Protein 8YSM (pdb70)

Radius of gyration: 21.75 Å; Cα contacts (8 Å, |Δi|>4): 585; chains: 1; bounding box: 42×49×72 Å

Secondary structure (DSSP, 8-state):
--TTHHHHHHHHHHHB---GGG-HHHHHHHHHHHHHHHHHHHHHHHTTTSPPPPEEEEE-SHHHHT--BPPPTT--EEEEEEEEESS-GGGS-HHHHHHHHHHHTTTSTT-EEE-SS-EEEEETTEEEEEEEEE-GGGTTT--EEEE--TT--GGG-EEEE--HHHHHHHHHHSS-HHHHHHHHHHHHHHHHHHHHHS-S-GGGSPPHHHHHHHHHHH----EEE-TTT--EEE-HHHHHHHHHHHHHHTEEEEEETTTTEEEEEE--B-SSTT--BTTTTS-HHHHHHHHHHHHHHHHHHHHHHH--SHHHHHHHHHHHH-TTS-----

Solvent-accessible surface area: 16163 Å² total; per-residue (Å²): 160,21,71,8,6,141,13,0,105,65,0,15,70,94,0,85,13,44,36,2,115,120,21,109,86,4,59,77,38,33,60,43,0,7,70,20,0,102,93,11,2,129,122,26,7,76,148,110,76,110,92,25,22,98,21,87,50,27,40,19,21,18,10,28,27,36,0,2,15,87,31,56,186,84,37,84,68,51,0,24,1,0,0,33,0,77,11,22,49,127,106,42,44,9,1,58,0,0,80,10,0,54,50,12,0,144,131,40,42,110,14,24,78,7,80,78,42,18,0,0,1,51,68,109,41,26,36,0,25,0,9,0,4,0,25,35,153,88,10,80,59,53,30,5,17,0,46,0,79,82,143,19,33,125,134,90,61,74,40,42,60,18,50,22,98,19,12,36,84,113,5,73,72,71,45,90,56,100,31,7,23,0,1,61,7,0,0,10,0,0,10,4,0,40,40,81,88,8,91,124,72,55,134,10,23,0,98,18,72,0,0,2,0,0,0,32,113,46,2,118,40,17,95,187,72,61,129,145,61,137,102,75,47,26,22,0,3,30,0,0,17,82,2,0,58,44,0,10,104,61,18,130,100,49,147,50,81,184,74,120,86,45,20,16,48,0,74,1,93,16,16,10,66,34,117,46,26,11,3,86,155,13,71,12,112,33,0,60,50,0,65,70,41,0,71,35,0,3,77,8,0,105,45,3,127,59,112,181,75,75,48,62,4,0,110,19,0,17,83,21,0,4,112,66,4,19,55,42,170,181

Foldseek 3Di:
DAFCQVLLVLLLVQWFDAACVGDVVLVVVQVVLVVLQQQLLQVVCVVVPDHRFAWDKDFFDCSHQRLHTDADPVAAAEGEMEIATAAAQVVDFLQRVQVSRQRSCQPPAPGWFDDQAFIWDDHVRYIYTYFYWYHCVRHVNFTFTFGDHPPGDPVGTDGFGDDRVVLSCLLCPLDDDVQSVLLSSLLNLVVLLQNVVVVVPVVLGDDSVQSSLLSSVFFDWAWDQDPPPRDIDGDSLVRNLRSLVVQLVQFDFDADPVVRGTATDGFRFRPDPPRHRSCVSNDSVSRNVVSVLSVLQSVLSVCLNPVVPSLRNQVSNCVRSHDSRDRDDD

Sequence (330 aa):
MAPVQKQFREFHDRIKLAQYDENQTLRDERDAVLTAVREGLKKVFADRGEAAPTFTPFNQGSYAMNTGVKPLEGGEYDIDVGIILNIAKDDHDPVEVKKWIRDALKDYGNGAEIRRSCVTVFKPGYHVDLAVYADPELSGGTLCIAKGKENSGDEHRLWQISDPQGFQDRIASKLSGDDAAQFRRCIRYLKRWRDFRFSSDGNAAPLGIGLTAAAYWWFQVSKRTDPVSQNVTYDDRDALEQFVQTMLDNFHDTWDSKDQRSYPRLTVELPVQPYNDVFEKMTGMQMESFKSKLQALLNALKTAKSRLELHDACKALADHFGSEFPVPEK

Organism: NCBI:txid980427

B-factor: mean 21.35, std 13.66, range [4.73, 89.63]

Structure (mmCIF, N/CA/C/O backbone):
data_8YSM
#
_entry.id   8YSM
#
_cell.length_a   35.401
_cell.length_b   46.765
_cell.length_c   64.182
_cell.angle_alpha   105.450
_cell.angle_beta   103.349
_cell.angle_gamma   99.327
#
_symmetry.space_group_name_H-M   'P 1'
#
loop_
_entity.id
_entity.type
_entity.pdbx_description
1 polymer Nucleotidyltransferase
2 non-polymer "CYTIDINE-5'-TRIPHOSPHATE"
3 non-polymer 'MANGANESE (II) ION'
4 non-polymer 'PHOSPHATE ION'
5 water water
#
loop_
_atom_site.group_PDB
_atom_site.id
_atom_site.type_symbol
_atom_site.label_atom_id
_atom_site.label_alt_id
_atom_site.label_comp_id
_atom_site.label_asym_id
_atom_site.label_entity_id
_atom_site.label_seq_id
_atom_site.pdbx_PDB_ins_code
_atom_site.Cartn_x
_atom_site.Cartn_y
_atom_site.Cartn_z
_atom_site.occupancy
_atom_site.B_iso_or_equiv
_atom_site.auth_seq_id
_atom_site.auth_comp_id
_atom_site.auth_asym_id
_atom_site.auth_atom_id
_atom_site.pdbx_PDB_model_num
ATOM 1 N N . MET A 1 1 ? -2.124 15.525 27.447 1.000 20.652 1 MET A N 1
ATOM 2 C CA . MET A 1 1 ? -1.588 14.943 26.103 1.000 20.327 1 MET A CA 1
ATOM 3 C C . MET A 1 1 ? -0.512 13.915 26.378 1.000 20.348 1 MET A C 1
ATOM 4 O O . MET A 1 1 ? 0.342 14.185 27.229 1.000 23.364 1 MET A O 1
ATOM 9 N N . ALA A 1 2 ? -0.580 12.784 25.688 1.000 16.577 2 ALA A N 1
ATOM 10 C CA . ALA A 1 2 ? 0.400 11.685 25.694 1.000 17.293 2 ALA A CA 1
ATOM 11 C C . ALA A 1 2 ? 1.742 12.224 25.233 1.000 16.856 2 ALA A C 1
ATOM 12 O O . ALA A 1 2 ? 1.838 13.227 24.458 1.000 14.917 2 ALA A O 1
ATOM 14 N N . PRO A 1 3 ? 2.834 11.597 25.716 1.000 18.846 3 PRO A N 1
ATOM 15 C CA . PRO A 1 3 ? 4.162 12.007 25.315 1.000 16.996 3 PRO A CA 1
ATOM 16 C C . PRO A 1 3 ? 4.300 12.011 23.785 1.000 12.483 3 PRO A C 1
ATOM 17 O O . PRO A 1 3 ? 3.788 11.042 23.180 1.000 13.887 3 PRO A O 1
ATOM 21 N N . VAL A 1 4 ? 4.863 13.093 23.230 1.000 12.441 4 VAL A N 1
ATOM 22 C CA . VAL A 1 4 ? 5.225 13.255 21.786 1.000 11.851 4 VAL A CA 1
ATOM 23 C C . VAL A 1 4 ? 3.976 13.241 20.889 1.000 9.966 4 VAL A C 1
ATOM 24 O O . VAL A 1 4 ? 4.118 13.234 19.654 1.000 10.137 4 VAL A O 1
ATOM 28 N N . GLN A 1 5 ? 2.767 13.312 21.451 1.000 8.784 5 GLN A N 1
ATOM 29 C CA . GLN A 1 5 ? 1.570 13.295 20.581 1.000 8.366 5 GLN A CA 1
ATOM 30 C C . GLN A 1 5 ? 1.534 14.510 19.653 1.000 8.025 5 GLN A C 1
ATOM 31 O O . GLN A 1 5 ? 1.187 14.349 18.455 1.000 8.011 5 GLN A O 1
ATOM 37 N N . LYS A 1 6 ? 1.866 15.713 20.112 1.000 8.632 6 LYS A N 1
ATOM 38 C CA . LYS A 1 6 ? 1.835 16.884 19.231 1.000 9.186 6 LYS A CA 1
ATOM 39 C C . LYS A 1 6 ? 2.724 16.620 18.022 1.000 8.657 6 LYS A C 1
ATOM 40 O O . LYS A 1 6 ? 2.344 16.959 16.906 1.000 8.324 6 LYS A O 1
ATOM 46 N N . GLN A 1 7 ? 3.907 16.096 18.262 1.000 8.099 7 GLN A N 1
ATOM 47 C CA . GLN A 1 7 ? 4.913 15.876 17.215 1.000 8.449 7 GLN A CA 1
ATOM 48 C C . GLN A 1 7 ? 4.438 14.757 16.258 1.000 7.966 7 GLN A C 1
ATOM 49 O O . GLN A 1 7 ? 4.636 14.911 15.047 1.000 7.404 7 GLN A O 1
ATOM 55 N N 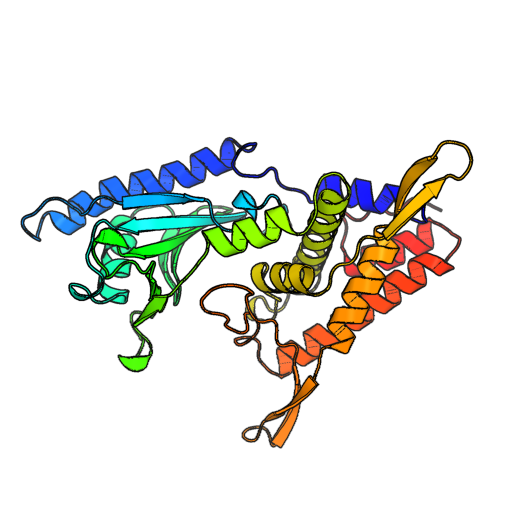. PHE A 1 8 ? 3.794 13.691 16.764 1.000 7.112 8 PHE A N 1
ATOM 56 C CA . PHE A 1 8 ? 3.229 12.694 15.837 1.000 6.756 8 PHE A CA 1
ATOM 57 C C . PHE A 1 8 ? 2.148 13.351 14.980 1.000 6.894 8 PHE A C 1
ATOM 58 O O . PHE A 1 8 ? 2.122 13.110 13.753 1.000 6.354 8 PHE A O 1
ATOM 66 N N . ARG A 1 9 ? 1.262 14.146 15.565 1.000 6.906 9 ARG A N 1
ATOM 67 C CA . ARG A 1 9 ? 0.184 14.731 14.774 1.000 6.756 9 ARG A CA 1
ATOM 68 C C . ARG A 1 9 ? 0.762 15.711 13.745 1.000 6.150 9 ARG A C 1
ATOM 69 O O . ARG A 1 9 ? 0.256 15.773 12.610 1.000 7.472 9 ARG A O 1
ATOM 77 N N . GLU A 1 10 ? 1.803 16.455 14.084 1.000 6.850 10 GLU A N 1
ATOM 78 C CA . GLU A 1 10 ? 2.470 17.360 13.143 1.000 7.538 10 GLU A CA 1
ATOM 79 C C . GLU A 1 10 ? 3.149 16.559 12.025 1.000 7.361 10 GLU A C 1
ATOM 80 O O . GLU A 1 10 ? 2.973 16.848 10.842 1.000 7.612 10 GLU A O 1
ATOM 86 N N . PHE A 1 11 ? 3.836 15.483 12.380 1.000 6.841 11 PHE A N 1
ATOM 87 C CA . PHE A 1 11 ? 4.419 14.560 11.393 1.000 6.921 11 PHE A CA 1
ATOM 88 C C . PHE A 1 11 ? 3.337 14.049 10.432 1.000 6.374 11 PHE A C 1
ATOM 89 O O . PHE A 1 11 ? 3.524 14.065 9.221 1.000 6.162 11 PHE A O 1
ATOM 97 N N . HIS A 1 12 ? 2.196 13.622 10.988 1.000 6.083 12 HIS A N 1
ATOM 98 C CA . HIS A 1 12 ? 1.103 13.131 10.118 1.000 6.049 12 HIS A CA 1
ATOM 99 C C . HIS A 1 12 ? 0.691 14.230 9.141 1.000 6.797 12 HIS A C 1
ATOM 100 O O . HIS A 1 12 ? 0.496 13.946 7.946 1.000 6.973 12 HIS A O 1
ATOM 107 N N . ASP A 1 13 ? 0.543 15.453 9.608 1.000 6.731 13 ASP A N 1
ATOM 108 C CA . ASP A 1 13 ? 0.091 16.556 8.745 1.000 8.127 13 ASP A CA 1
ATOM 109 C C . ASP A 1 13 ? 1.118 16.796 7.622 1.000 7.562 13 ASP A C 1
ATOM 110 O O . ASP A 1 13 ? 0.698 17.166 6.523 1.000 9.236 13 ASP A O 1
ATOM 115 N N . ARG A 1 14 ? 2.402 16.557 7.876 1.000 7.864 14 ARG A N 1
ATOM 116 C CA . ARG A 1 14 ? 3.447 16.737 6.845 1.000 7.300 14 ARG A CA 1
ATOM 117 C C . ARG A 1 14 ? 3.412 15.629 5.803 1.000 7.185 14 ARG A C 1
ATOM 118 O O . ARG A 1 14 ? 3.776 15.896 4.645 1.000 8.542 14 ARG A O 1
ATOM 126 N N . ILE A 1 15 ? 3.165 14.375 6.223 1.000 7.277 15 ILE A N 1
ATOM 127 C CA . ILE A 1 15 ? 3.321 13.241 5.295 1.000 6.706 15 ILE A CA 1
ATOM 128 C C . ILE A 1 15 ? 2.034 12.928 4.591 1.000 7.031 15 ILE A C 1
ATOM 129 O O . ILE A 1 15 ? 2.096 12.189 3.600 1.000 7.248 15 ILE A O 1
ATOM 134 N N . LYS A 1 16 ? 0.886 13.309 5.116 1.000 6.640 16 LYS A N 1
ATOM 135 C CA . LYS A 1 16 ? -0.384 12.822 4.573 1.000 8.190 16 LYS A CA 1
ATOM 136 C C . LYS A 1 16 ? -0.605 13.373 3.157 1.000 8.645 16 LYS A C 1
ATOM 137 O O . LYS A 1 16 ? -0.213 14.499 2.869 1.000 8.900 16 LYS A O 1
ATOM 143 N N . LEU A 1 17 ? -1.223 12.566 2.294 1.000 10.099 17 LEU A N 1
ATOM 144 C CA . LEU A 1 17 ? -1.664 13.001 0.967 1.000 10.760 17 LEU A CA 1
ATOM 145 C C . LEU A 1 17 ? -3.170 12.917 0.914 1.000 11.101 17 LEU A C 1
ATOM 146 O O . LEU A 1 17 ? -3.746 11.893 1.354 1.000 12.340 17 LEU A O 1
ATOM 151 N N . ALA A 1 18 ? -3.821 13.951 0.430 1.000 11.922 18 ALA A N 1
ATOM 152 C CA . ALA A 1 18 ? -5.280 13.951 0.263 1.000 12.903 18 ALA A CA 1
ATOM 153 C C . ALA A 1 18 ? -5.721 12.803 -0.684 1.000 10.429 18 ALA A C 1
ATOM 154 O O . ALA A 1 18 ? -5.095 12.605 -1.725 1.000 11.887 18 ALA A O 1
ATOM 156 N N . GLN A 1 19 ? -6.759 12.104 -0.281 1.000 10.991 19 GLN A N 1
ATOM 157 C CA . GLN A 1 19 ? -7.347 10.962 -1.010 1.000 11.849 19 GLN A CA 1
ATOM 158 C C . GLN A 1 19 ? -7.989 11.455 -2.315 1.000 13.522 19 GLN A C 1
ATOM 159 O O . GLN A 1 19 ? -8.194 12.653 -2.470 1.000 13.915 19 GLN A O 1
ATOM 165 N N . TYR A 1 20 ? -8.313 10.523 -3.214 1.000 14.254 20 TYR A N 1
ATOM 166 C CA . TYR A 1 20 ? -8.853 10.874 -4.550 1.000 13.664 20 TYR A CA 1
ATOM 167 C C . TYR A 1 20 ? -9.989 11.895 -4.383 1.000 14.253 20 TYR A C 1
ATOM 168 O O . TYR A 1 20 ? -9.909 12.957 -5.097 1.000 16.258 20 TYR A O 1
ATOM 177 N N . ASP A 1 21 ? -10.980 11.613 -3.539 1.000 15.563 21 ASP A N 1
ATOM 178 C CA . ASP A 1 21 ? -12.231 12.428 -3.406 1.000 18.457 21 ASP A CA 1
ATOM 179 C C . ASP A 1 21 ? -11.883 13.854 -2.926 1.000 20.512 21 ASP A C 1
ATOM 180 O O . ASP A 1 21 ? -12.740 14.749 -3.063 1.000 22.332 21 ASP A O 1
ATOM 185 N N . GLU A 1 22 ? -10.673 14.080 -2.397 1.000 18.557 22 GLU A N 1
ATOM 186 C CA . GLU A 1 22 ? -10.255 15.410 -1.891 1.000 19.270 22 GLU A CA 1
ATOM 187 C C . GLU A 1 22 ? -9.082 15.959 -2.673 1.000 19.433 22 GLU A C 1
ATOM 188 O O . GLU A 1 22 ? -8.474 16.949 -2.188 1.000 21.127 22 GLU A O 1
ATOM 194 N N . ASN A 1 23 ? -8.696 15.353 -3.799 1.000 17.292 23 ASN A N 1
ATOM 195 C CA . ASN A 1 23 ? -7.425 15.659 -4.468 1.000 17.603 23 ASN A CA 1
ATOM 196 C C . ASN A 1 23 ? -7.653 15.792 -5.986 1.000 20.738 23 ASN A C 1
ATOM 197 O O . ASN A 1 23 ? -7.593 14.764 -6.705 1.000 19.877 23 ASN A O 1
ATOM 202 N N . GLN A 1 24 ? -7.817 17.031 -6.464 1.000 22.426 24 GLN A N 1
ATOM 203 C CA . GLN A 1 24 ? -8.137 17.306 -7.883 1.000 26.155 24 GLN A CA 1
ATOM 204 C C . GLN A 1 24 ? -6.975 16.850 -8.750 1.000 21.729 24 GLN A C 1
ATOM 205 O O . GLN A 1 24 ? -7.231 16.260 -9.830 1.000 25.381 24 GLN A O 1
ATOM 211 N N . THR A 1 25 ? -5.740 17.146 -8.360 1.000 22.353 25 THR A N 1
ATOM 212 C CA . THR A 1 25 ? -4.532 16.768 -9.125 1.000 23.542 25 THR A CA 1
ATOM 213 C C . THR A 1 25 ? -4.561 15.250 -9.388 1.000 23.914 25 THR A C 1
ATOM 214 O O . THR A 1 25 ? -4.361 14.855 -10.518 1.000 23.941 25 THR A O 1
ATOM 218 N N . LEU A 1 26 ? -4.763 14.423 -8.364 1.000 21.245 26 LEU A N 1
ATOM 219 C CA . LEU A 1 26 ? -4.709 12.956 -8.571 1.000 19.697 26 LEU A CA 1
ATOM 220 C C . LEU A 1 26 ? -5.864 12.541 -9.486 1.000 18.043 26 LEU A C 1
ATOM 221 O O . LEU A 1 26 ? -5.628 11.635 -10.288 1.000 18.890 26 LEU A O 1
ATOM 226 N N . ARG A 1 27 ? -7.063 13.078 -9.282 1.000 18.218 27 ARG A N 1
ATOM 227 C CA . ARG A 1 27 ? -8.253 12.735 -10.103 1.000 19.043 27 ARG A CA 1
ATOM 228 C C . ARG A 1 27 ? -7.940 13.063 -11.574 1.000 21.765 27 ARG A C 1
ATOM 229 O O . ARG A 1 27 ? -8.272 12.218 -12.471 1.000 23.248 27 ARG A O 1
ATOM 237 N N . ASP A 1 28 ? -7.274 14.183 -11.812 1.000 22.672 28 ASP A N 1
ATOM 238 C CA . ASP A 1 28 ? -6.989 14.669 -13.195 1.000 23.807 28 ASP A CA 1
ATOM 239 C C . ASP A 1 28 ? -5.945 13.768 -13.848 1.000 25.825 28 ASP A C 1
ATOM 240 O O . ASP A 1 28 ? -6.166 13.364 -15.036 1.000 23.949 28 ASP A O 1
ATOM 245 N N . GLU A 1 29 ? -4.890 13.401 -13.115 1.000 21.091 29 GLU A N 1
ATOM 246 C CA . GLU A 1 29 ? -3.815 12.513 -13.583 1.000 22.736 29 GLU A CA 1
ATOM 247 C C . GLU A 1 29 ? -4.391 11.121 -13.851 1.000 22.554 29 GLU A C 1
ATOM 248 O O . GLU A 1 29 ? -4.049 10.530 -14.899 1.000 24.618 29 GLU A O 1
ATOM 254 N N . ARG A 1 30 ? -5.258 10.619 -12.959 1.000 22.845 30 ARG A N 1
ATOM 255 C CA . ARG A 1 30 ? -5.943 9.310 -13.122 1.000 21.441 30 ARG A CA 1
ATOM 256 C C . ARG A 1 30 ? -6.726 9.335 -14.439 1.000 22.772 30 ARG A C 1
ATOM 257 O O . ARG A 1 30 ? -6.562 8.390 -15.270 1.000 21.544 30 ARG A O 1
ATOM 265 N N . ASP A 1 31 ? -7.534 10.360 -14.600 1.000 21.441 31 ASP A N 1
ATOM 266 C CA . ASP A 1 31 ? -8.561 10.473 -15.663 1.000 24.453 31 ASP A CA 1
ATOM 267 C C . ASP A 1 31 ? -7.861 10.654 -17.016 1.000 27.378 31 ASP A C 1
ATOM 268 O O . ASP A 1 31 ? -8.387 10.119 -18.034 1.000 24.951 31 ASP A O 1
ATOM 273 N N . ALA A 1 32 ? -6.721 11.335 -17.039 1.000 25.871 32 ALA A N 1
ATOM 274 C CA . ALA A 1 32 ? -5.916 11.533 -18.268 1.000 28.058 32 ALA A CA 1
ATOM 275 C C . ALA A 1 32 ? -5.491 10.156 -18.794 1.000 28.768 32 ALA A C 1
ATOM 276 O O . ALA A 1 32 ? -5.597 9.915 -20.027 1.000 25.168 32 ALA A O 1
ATOM 278 N N . VAL A 1 33 ? -5.090 9.249 -17.905 1.000 25.607 33 VAL A N 1
ATOM 279 C CA . VAL A 1 33 ? -4.631 7.891 -18.301 1.000 25.790 33 VAL A CA 1
ATOM 280 C C . VAL A 1 33 ? -5.830 7.065 -18.770 1.000 24.180 33 VAL A C 1
ATOM 281 O O . VAL A 1 33 ? -5.692 6.355 -19.813 1.000 23.827 33 VAL A O 1
ATOM 285 N N . LEU A 1 34 ? -6.971 7.175 -18.108 1.000 22.340 34 LEU A N 1
ATOM 286 C CA . LEU A 1 34 ? -8.193 6.413 -18.486 1.000 23.110 34 LEU A CA 1
ATOM 287 C C . LEU A 1 34 ? -8.629 6.864 -19.886 1.000 23.990 34 LEU A C 1
ATOM 288 O O . LEU A 1 34 ? -9.031 5.983 -20.705 1.000 21.497 34 LEU A O 1
ATOM 293 N N . THR A 1 35 ? -8.510 8.164 -20.178 1.000 23.615 35 THR A N 1
ATOM 294 C CA . THR A 1 35 ? -8.851 8.753 -21.515 1.000 25.823 35 THR A CA 1
ATOM 295 C C . THR A 1 35 ? -7.859 8.215 -22.559 1.000 26.310 35 THR A C 1
ATOM 296 O O . THR A 1 35 ? -8.319 7.766 -23.649 1.000 25.069 35 THR A O 1
ATOM 300 N N . ALA A 1 36 ? -6.567 8.210 -22.255 1.000 27.246 36 ALA A N 1
ATOM 301 C CA . ALA A 1 36 ? -5.528 7.679 -23.164 1.000 26.601 36 ALA A CA 1
ATOM 302 C C . ALA A 1 36 ? -5.809 6.190 -23.451 1.000 28.491 36 ALA A C 1
ATOM 303 O O . ALA A 1 36 ? -5.545 5.743 -24.601 1.000 30.721 36 ALA A O 1
ATOM 305 N N . VAL A 1 37 ? -6.306 5.427 -22.475 1.000 24.425 37 VAL A N 1
ATOM 306 C CA . VAL A 1 37 ? -6.638 3.979 -22.683 1.000 25.549 37 VAL A CA 1
ATOM 307 C C . VAL A 1 37 ? -7.822 3.895 -23.671 1.000 28.467 37 VAL A C 1
ATOM 308 O O . VAL A 1 37 ? -7.762 3.057 -24.619 1.000 27.867 37 VAL A O 1
ATOM 312 N N . ARG A 1 38 ? -8.875 4.686 -23.455 1.000 26.101 38 ARG A N 1
ATOM 313 C CA . ARG A 1 38 ? -10.090 4.655 -24.308 1.000 29.550 38 ARG A CA 1
ATOM 314 C C . ARG A 1 38 ? -9.698 5.004 -25.750 1.000 30.256 38 ARG A C 1
ATOM 315 O O . ARG A 1 38 ? -10.099 4.232 -26.685 1.000 27.227 38 ARG A O 1
ATOM 323 N N . GLU A 1 39 ? -8.895 6.055 -25.935 1.000 31.336 39 GLU A N 1
ATOM 324 C CA . GLU A 1 39 ? -8.447 6.510 -27.273 1.000 32.302 39 GLU A CA 1
ATOM 325 C C . GLU A 1 39 ? -7.562 5.419 -27.879 1.000 33.845 39 GLU A C 1
ATOM 326 O O . GLU A 1 39 ? -7.813 5.047 -29.027 1.000 33.574 39 GLU A O 1
ATOM 332 N N . GLY A 1 40 ? -6.583 4.923 -27.113 1.000 31.128 40 GLY A N 1
ATOM 333 C CA . GLY A 1 40 ? -5.571 3.941 -27.556 1.000 29.532 40 GLY A CA 1
ATOM 334 C C . GLY A 1 40 ? -6.196 2.629 -27.960 1.000 28.823 40 GLY A C 1
ATOM 335 O O . GLY A 1 40 ? -5.709 2.030 -28.947 1.000 32.195 40 GLY A O 1
ATOM 336 N N . LEU A 1 41 ? -7.266 2.215 -27.272 1.000 28.558 41 LEU A N 1
ATOM 337 C CA . LEU A 1 41 ? -8.006 0.948 -27.533 1.000 28.259 41 LEU A CA 1
ATOM 338 C C . LEU A 1 41 ? -8.676 1.012 -28.912 1.000 32.671 41 LEU A C 1
ATOM 339 O O . LEU A 1 41 ? -8.894 -0.070 -29.512 1.000 29.897 41 LEU A O 1
ATOM 344 N N . LYS A 1 42 ? -9.055 2.210 -29.367 1.000 34.406 42 LYS A N 1
ATOM 345 C CA . LYS A 1 42 ? -9.669 2.395 -30.711 1.000 36.677 42 LYS A CA 1
ATOM 346 C C . LYS A 1 42 ? -8.671 1.906 -31.756 1.000 33.995 42 LYS A C 1
ATOM 347 O O . LYS A 1 42 ? -9.064 1.050 -32.574 1.000 34.476 42 LYS A O 1
ATOM 353 N N . LYS A 1 43 ? -7.426 2.396 -31.694 1.000 34.273 43 LYS A N 1
ATOM 354 C CA . LYS A 1 43 ? -6.322 1.996 -32.605 1.000 40.017 43 LYS A CA 1
ATOM 355 C C . LYS A 1 43 ? -6.153 0.476 -32.526 1.000 39.239 43 LYS A C 1
ATOM 356 O O . LYS A 1 43 ? -6.161 -0.181 -33.585 1.000 39.178 43 LYS A O 1
ATOM 362 N N . VAL A 1 44 ? -6.094 -0.077 -31.320 1.000 31.942 44 VAL A N 1
ATOM 363 C CA . VAL A 1 44 ? -5.791 -1.522 -31.125 1.000 32.108 44 VAL A CA 1
ATOM 364 C C . VAL A 1 44 ? -6.880 -2.360 -31.797 1.000 32.338 44 VAL A C 1
ATOM 365 O O . VAL A 1 44 ? -6.532 -3.379 -32.402 1.000 34.150 44 VAL A O 1
ATOM 369 N N . PHE A 1 45 ? -8.145 -1.949 -31.712 1.000 31.909 45 PHE A N 1
ATOM 370 C CA . PHE A 1 45 ? -9.295 -2.754 -32.180 1.000 33.267 45 PHE A CA 1
ATOM 371 C C . PHE A 1 45 ? -9.673 -2.365 -33.615 1.000 32.944 45 PHE A C 1
ATOM 372 O O . PHE A 1 45 ? -10.568 -3.011 -34.165 1.000 33.441 45 PHE A O 1
ATOM 380 N N . ALA A 1 46 ? -8.932 -1.429 -34.218 1.000 38.962 46 ALA A N 1
ATOM 381 C CA . ALA A 1 46 ? -9.116 -0.975 -35.616 1.000 38.245 46 ALA A CA 1
ATOM 382 C C . ALA A 1 46 ? -8.841 -2.146 -36.565 1.000 37.874 46 ALA A C 1
ATOM 383 O O . ALA A 1 46 ? -9.520 -2.239 -37.606 1.000 32.366 46 ALA A O 1
ATOM 385 N N . ASP A 1 47 ? -7.899 -3.031 -36.218 1.000 35.512 47 ASP A N 1
ATOM 386 C CA . ASP A 1 47 ? -7.514 -4.152 -37.114 1.000 36.922 47 ASP A CA 1
ATOM 387 C C . ASP A 1 47 ? -8.143 -5.463 -36.614 1.000 34.697 47 ASP A C 1
ATOM 388 O O . ASP A 1 47 ? -7.817 -6.501 -37.179 1.000 30.468 47 ASP A O 1
ATOM 393 N N . ARG A 1 48 ? -9.126 -5.401 -35.712 1.000 28.377 48 ARG A N 1
ATOM 394 C CA . ARG A 1 48 ? -9.814 -6.611 -35.186 1.000 29.414 48 ARG A CA 1
ATOM 395 C C . ARG A 1 48 ? -11.231 -6.687 -35.776 1.000 23.494 48 ARG A C 1
ATOM 396 O O . ARG A 1 48 ? -11.880 -7.758 -35.644 1.000 20.480 48 ARG A O 1
ATOM 404 N N . GLY A 1 49 ? -11.698 -5.589 -36.351 1.000 26.045 49 GLY A N 1
ATOM 405 C CA . GLY A 1 49 ? -12.960 -5.512 -37.108 1.000 27.815 49 GLY A CA 1
ATOM 406 C C . GLY A 1 49 ? -14.157 -5.291 -36.208 1.000 28.349 49 GLY A C 1
ATOM 407 O O . GLY A 1 49 ? -15.281 -5.635 -36.610 1.000 27.711 49 GLY A O 1
ATOM 408 N N . GLU A 1 50 ? -13.938 -4.737 -35.016 1.000 26.273 50 GLU A N 1
ATOM 409 C CA . GLU A 1 50 ? -15.031 -4.462 -34.061 1.000 26.443 50 GLU A CA 1
ATOM 410 C C . GLU A 1 50 ? -14.633 -3.304 -33.147 1.000 27.932 50 GLU A C 1
ATOM 411 O O . GLU A 1 50 ? -13.443 -2.909 -33.145 1.000 28.098 50 GLU A O 1
ATOM 417 N N . ALA A 1 51 ? -15.618 -2.717 -32.489 1.000 28.790 51 ALA A N 1
ATOM 418 C CA . ALA A 1 51 ? -15.420 -1.661 -31.474 1.000 29.097 51 ALA A CA 1
ATOM 419 C C . ALA A 1 51 ? -14.529 -2.230 -30.373 1.000 31.485 51 ALA A C 1
ATOM 420 O O . ALA A 1 51 ? -14.674 -3.427 -30.056 1.000 26.574 51 ALA A O 1
ATOM 422 N N . ALA A 1 52 ? -13.626 -1.412 -29.835 1.000 31.393 52 ALA A N 1
ATOM 423 C CA . ALA A 1 52 ? -12.909 -1.693 -28.570 1.000 32.423 52 ALA A CA 1
ATOM 424 C C . ALA A 1 52 ? -13.917 -2.077 -27.492 1.000 30.475 52 ALA A C 1
ATOM 425 O O . ALA A 1 52 ? -15.027 -1.545 -27.439 1.000 27.181 52 ALA A O 1
ATOM 427 N N . PRO A 1 53 ? -13.576 -3.023 -26.596 1.000 28.678 53 PRO A N 1
ATOM 428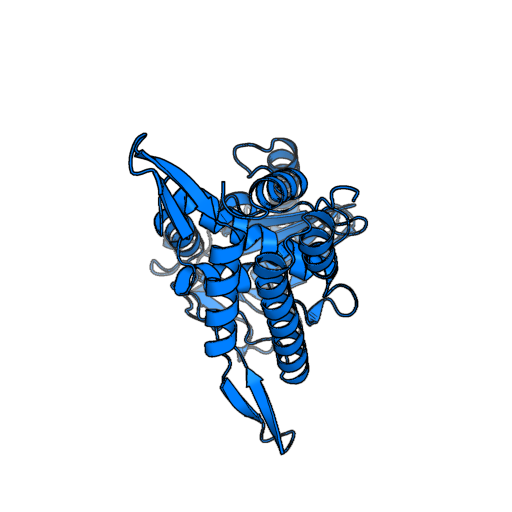 C CA . PRO A 1 53 ? -14.421 -3.311 -25.443 1.000 29.803 53 PRO A CA 1
ATOM 429 C C . PRO A 1 53 ? -14.489 -2.074 -24.540 1.000 26.230 53 PRO A C 1
ATOM 430 O O . PRO A 1 53 ? -13.510 -1.344 -24.478 1.000 26.148 53 PRO A O 1
ATOM 434 N N . THR A 1 54 ? -15.640 -1.815 -23.934 1.000 24.323 54 THR A N 1
ATOM 435 C CA . THR A 1 54 ? -15.782 -0.722 -22.947 1.000 26.367 54 THR A CA 1
ATOM 436 C C . THR A 1 54 ? -15.228 -1.215 -21.604 1.000 25.004 54 THR A C 1
ATOM 437 O O . THR A 1 54 ? -15.083 -2.433 -21.425 1.000 24.986 54 THR A O 1
ATOM 441 N N . PHE A 1 55 ? -14.961 -0.301 -20.674 1.000 23.959 55 PHE A N 1
ATOM 442 C CA . PHE A 1 55 ? -14.542 -0.665 -19.300 1.000 21.998 55 PHE A CA 1
ATOM 443 C C . PHE A 1 55 ? -15.146 0.301 -18.296 1.000 21.802 55 PHE A C 1
ATOM 444 O O . PHE A 1 55 ? -15.383 1.465 -18.641 1.000 21.369 55 PHE A O 1
ATOM 452 N N . THR A 1 56 ? -15.292 -0.182 -17.066 1.000 20.621 56 THR A N 1
ATOM 453 C CA . THR A 1 56 ? -15.747 0.580 -15.860 1.000 20.390 56 THR A CA 1
ATOM 454 C C . THR A 1 56 ? -14.529 0.751 -14.959 1.000 18.031 56 THR A C 1
ATOM 455 O O . THR A 1 56 ? -13.964 -0.259 -14.544 1.000 19.216 56 THR A O 1
ATOM 459 N N . PRO A 1 57 ? -14.025 1.991 -14.748 1.000 18.622 57 PRO A N 1
ATOM 460 C CA . PRO A 1 57 ? -12.903 2.228 -13.839 1.000 17.904 57 PRO A CA 1
ATOM 461 C C . PRO A 1 57 ? -13.380 2.396 -12.391 1.000 17.565 57 PRO A C 1
ATOM 462 O O . PRO A 1 57 ? -14.490 2.753 -12.159 1.000 17.789 57 PRO A O 1
ATOM 466 N N . PHE A 1 58 ? -12.537 2.042 -11.451 1.000 15.251 58 PHE A N 1
ATOM 467 C CA . PHE A 1 58 ? -12.796 2.299 -10.017 1.000 14.895 58 PHE A CA 1
ATOM 468 C C . PHE A 1 58 ? -11.464 2.590 -9.327 1.000 13.674 58 PHE A C 1
ATOM 469 O O . PHE A 1 58 ? -10.402 2.127 -9.744 1.000 13.822 58 PHE A O 1
ATOM 477 N N . ASN A 1 59 ? -11.512 3.454 -8.311 1.000 13.070 59 ASN A N 1
ATOM 478 C CA . ASN A 1 59 ? -10.350 3.829 -7.491 1.000 12.792 59 ASN A CA 1
ATOM 479 C C . ASN A 1 59 ? -9.868 2.640 -6.652 1.000 10.821 59 ASN A C 1
ATOM 480 O O . ASN A 1 59 ? -10.694 1.849 -6.184 1.000 12.414 59 ASN A O 1
ATOM 485 N N . GLN A 1 60 ? -8.569 2.494 -6.548 1.000 11.851 60 GLN A N 1
ATOM 486 C CA . GLN A 1 60 ? -7.936 1.403 -5.768 1.000 12.521 60 GLN A CA 1
ATOM 487 C C . GLN A 1 60 ? -6.813 1.973 -4.949 1.000 11.193 60 GLN A C 1
ATOM 488 O O . GLN A 1 60 ? -6.431 3.130 -5.174 1.000 11.768 60 GLN A O 1
ATOM 494 N N . GLY A 1 61 ? -6.318 1.190 -4.026 1.000 10.669 61 GLY A N 1
ATOM 495 C CA . GLY A 1 61 ? -5.070 1.516 -3.370 1.000 9.438 61 GLY A CA 1
ATOM 496 C C . GLY A 1 61 ? -5.211 2.593 -2.304 1.000 8.657 61 GLY A C 1
ATOM 497 O O . GLY A 1 61 ? -6.345 2.986 -1.923 1.000 9.175 61 GLY A O 1
ATOM 498 N N . SER A 1 62 ? -4.095 3.123 -1.884 1.000 8.940 62 SER A N 1
ATOM 499 C CA . SER A 1 62 ? -4.041 4.018 -0.703 1.000 9.785 62 SER A CA 1
ATOM 500 C C . SER A 1 62 ? -4.789 5.320 -0.987 1.000 9.562 62 SER A C 1
ATOM 501 O O . SER A 1 62 ? -5.383 5.876 -0.066 1.000 9.026 62 SER A O 1
ATOM 504 N N . TYR A 1 63 ? -4.842 5.779 -2.239 1.000 10.378 63 TYR A N 1
ATOM 505 C CA . TYR A 1 63 ? -5.532 7.037 -2.552 1.000 10.248 63 TYR A CA 1
ATOM 506 C C . TYR A 1 63 ? -7.031 6.840 -2.489 1.000 9.792 63 TYR A C 1
ATOM 507 O O . TYR A 1 63 ? -7.725 7.825 -2.297 1.000 10.867 63 TYR A O 1
ATOM 516 N N . ALA A 1 64 ? -7.546 5.604 -2.598 1.000 8.753 64 ALA A N 1
ATOM 517 C CA . ALA A 1 64 ? -8.972 5.290 -2.378 1.000 9.149 64 ALA A CA 1
ATOM 518 C C . ALA A 1 64 ? -9.279 5.134 -0.888 1.000 9.376 64 ALA A C 1
ATOM 519 O O . ALA A 1 64 ? -10.405 5.331 -0.488 1.000 12.039 64 ALA A O 1
ATOM 521 N N . MET A 1 65 ? -8.298 4.671 -0.115 1.000 9.948 65 MET A N 1
ATOM 522 C CA . MET A 1 65 ? -8.510 4.275 1.292 1.000 9.930 65 MET A CA 1
ATOM 523 C C . MET A 1 65 ? -8.092 5.395 2.255 1.000 8.735 65 MET A C 1
ATOM 524 O O . MET A 1 65 ? -8.232 5.195 3.516 1.000 8.719 65 MET A O 1
ATOM 529 N N . ASN A 1 66 ? -7.627 6.536 1.769 1.000 8.291 66 ASN A N 1
ATOM 530 C CA . ASN A 1 66 ? -7.227 7.661 2.649 1.000 8.512 66 ASN A CA 1
ATOM 531 C C . ASN A 1 66 ? -6.038 7.244 3.536 1.000 8.822 66 ASN A C 1
ATOM 532 O O . ASN A 1 66 ? -5.988 7.602 4.724 1.000 8.054 66 ASN A O 1
ATOM 537 N N . THR A 1 67 ? -5.092 6.520 2.961 1.000 7.917 67 THR A N 1
ATOM 538 C CA . THR A 1 67 ? -3.857 6.090 3.627 1.000 7.684 67 THR A CA 1
ATOM 539 C C . THR A 1 67 ? -2.647 6.481 2.804 1.000 7.639 67 THR A C 1
ATOM 540 O O . THR A 1 67 ? -1.559 5.958 3.084 1.000 8.212 67 THR A O 1
ATOM 544 N N . GLY A 1 68 ? -2.798 7.430 1.889 1.000 7.972 68 GLY A N 1
ATOM 545 C CA . GLY A 1 68 ? -1.689 7.822 1.035 1.000 8.100 68 GLY A CA 1
ATOM 546 C C . GLY A 1 68 ? -0.708 8.724 1.756 1.000 7.657 68 GLY A C 1
ATOM 547 O O . GLY A 1 68 ? -1.146 9.556 2.586 1.000 7.671 68 GLY A O 1
ATOM 548 N N . VAL A 1 69 ? 0.543 8.619 1.383 1.000 7.790 69 VAL A N 1
ATOM 549 C CA . VAL A 1 69 ? 1.597 9.553 1.867 1.000 8.826 69 VAL A CA 1
ATOM 550 C C . VAL A 1 69 ? 2.254 10.254 0.686 1.000 9.366 69 VAL A C 1
ATOM 551 O O . VAL A 1 69 ? 2.295 9.725 -0.437 1.000 10.441 69 VAL A O 1
ATOM 555 N N . LYS A 1 70 ? 2.752 11.427 0.954 1.000 8.826 70 LYS A N 1
ATOM 556 C CA . LYS A 1 70 ? 3.620 12.134 0.018 1.000 8.985 70 LYS A CA 1
ATOM 557 C C . LYS A 1 70 ? 4.911 11.378 -0.105 1.000 9.075 70 LYS A C 1
ATOM 558 O O . LYS A 1 70 ? 5.530 11.031 0.886 1.000 9.018 70 LYS A O 1
ATOM 564 N N . PRO A 1 71 ? 5.453 11.276 -1.331 1.000 10.255 71 PRO A N 1
ATOM 565 C CA . PRO A 1 71 ? 6.773 10.727 -1.507 1.000 11.560 71 PRO A CA 1
ATOM 566 C C . PRO A 1 71 ? 7.869 11.645 -0.984 1.000 12.294 71 PRO A C 1
ATOM 567 O O . PRO A 1 71 ? 7.655 12.842 -0.948 1.000 12.480 71 PRO A O 1
ATOM 571 N N . LEU A 1 72 ? 8.976 11.057 -0.583 1.000 13.869 72 LEU A N 1
ATOM 572 C CA . LEU A 1 72 ? 10.233 11.787 -0.343 1.000 14.859 72 LEU A CA 1
ATOM 573 C C . LEU A 1 72 ? 10.726 12.342 -1.683 1.000 18.889 72 LEU A C 1
ATOM 574 O O . LEU A 1 72 ? 10.293 11.855 -2.773 1.000 16.614 72 LEU A O 1
ATOM 579 N N . GLU A 1 73 ? 11.605 13.326 -1.630 1.000 20.688 73 GLU A N 1
ATOM 580 C CA . GLU A 1 73 ? 12.215 13.911 -2.860 1.000 24.530 73 GLU A CA 1
ATOM 581 C C . GLU A 1 73 ? 12.752 12.786 -3.737 1.000 21.259 73 GLU A C 1
ATOM 582 O O . GLU A 1 73 ? 13.458 11.943 -3.228 1.000 23.471 73 GLU A O 1
ATOM 588 N N . GLY A 1 74 ? 12.443 12.811 -5.029 1.000 25.372 74 GLY A N 1
ATOM 589 C CA . GLY A 1 74 ? 12.941 11.815 -5.997 1.000 27.591 74 GLY A CA 1
ATOM 590 C C . GLY A 1 74 ? 12.086 10.554 -6.014 1.000 30.707 74 GLY A C 1
ATOM 591 O O . GLY A 1 74 ? 12.356 9.671 -6.839 1.000 35.616 74 GLY A O 1
ATOM 592 N N . GLY A 1 75 ? 11.100 10.460 -5.117 1.000 26.129 75 GLY A N 1
ATOM 593 C CA . GLY A 1 75 ? 10.097 9.389 -5.129 1.000 24.013 75 GLY A CA 1
ATOM 594 C C . GLY A 1 75 ? 8.956 9.734 -6.051 1.000 20.637 75 GLY A C 1
ATOM 595 O O . GLY A 1 75 ? 8.874 10.861 -6.478 1.000 24.986 75 GLY A O 1
ATOM 596 N N . GLU A 1 76 ? 8.069 8.774 -6.307 1.000 20.899 76 GLU A N 1
ATOM 597 C CA . GLU A 1 76 ? 6.943 8.919 -7.244 1.000 19.242 76 GLU A CA 1
ATOM 598 C C . GLU A 1 76 ? 5.625 8.671 -6.513 1.000 17.462 76 GLU A C 1
ATOM 599 O O . GLU A 1 76 ? 5.588 7.775 -5.638 1.000 20.723 76 GLU A O 1
ATOM 605 N N . TYR A 1 77 ? 4.595 9.362 -6.946 1.000 17.379 77 TYR A N 1
ATOM 606 C CA . TYR A 1 77 ? 3.185 9.077 -6.605 1.000 16.753 77 TYR A CA 1
ATOM 607 C C . TYR A 1 77 ? 2.796 7.730 -7.240 1.000 17.838 77 TYR A C 1
ATOM 608 O O . TYR A 1 77 ? 3.332 7.363 -8.269 1.000 18.151 77 TYR A O 1
ATOM 617 N N . ASP A 1 78 ? 1.929 6.984 -6.567 1.000 15.208 78 ASP A N 1
ATOM 618 C CA . ASP A 1 78 ? 1.497 5.630 -6.979 1.000 14.720 78 ASP A CA 1
ATOM 619 C C . ASP A 1 78 ? 0.001 5.685 -7.188 1.000 14.212 78 ASP A C 1
ATOM 620 O O . ASP A 1 78 ? -0.718 5.470 -6.239 1.000 14.376 78 ASP A O 1
ATOM 625 N N . ILE A 1 79 ? -0.479 5.987 -8.409 1.000 14.167 79 ILE A N 1
ATOM 626 C CA . ILE A 1 79 ? -1.915 6.166 -8.675 1.000 14.217 79 ILE A CA 1
ATOM 627 C C . ILE A 1 79 ? -2.498 4.803 -9.069 1.000 15.015 79 ILE A C 1
ATOM 628 O O . ILE A 1 79 ? -2.198 4.334 -10.161 1.000 16.256 79 ILE A O 1
ATOM 633 N N . ASP A 1 80 ? -3.227 4.145 -8.163 1.000 11.938 80 ASP A N 1
ATOM 634 C CA . ASP A 1 80 ? -3.796 2.797 -8.392 1.000 13.457 80 ASP A CA 1
ATOM 635 C C . ASP A 1 80 ? -5.232 2.924 -8.874 1.000 12.003 80 ASP A C 1
ATOM 636 O O . ASP A 1 80 ? -6.018 3.637 -8.263 1.000 12.420 80 ASP A O 1
ATOM 641 N N . VAL A 1 81 ? -5.564 2.247 -9.988 1.000 13.951 81 VAL A N 1
ATOM 642 C CA . VAL A 1 81 ? -6.926 2.290 -10.560 1.000 15.133 81 VAL A CA 1
ATOM 643 C C . VAL A 1 81 ? -7.244 0.906 -11.140 1.000 13.556 81 VAL A C 1
ATOM 644 O O . VAL A 1 81 ? -6.318 0.201 -11.498 1.000 16.471 81 VAL A O 1
ATOM 648 N N . GLY A 1 82 ? -8.485 0.485 -11.010 1.000 14.083 82 GLY A N 1
ATOM 649 C CA . GLY A 1 82 ? -8.972 -0.771 -11.594 1.000 14.509 82 GLY A CA 1
ATOM 650 C C . GLY A 1 82 ? -9.796 -0.470 -12.822 1.000 16.481 82 GLY A C 1
ATOM 651 O O . GLY A 1 82 ? -10.469 0.545 -12.851 1.000 14.723 82 GLY A O 1
ATOM 652 N N . ILE A 1 83 ? -9.651 -1.293 -13.870 1.000 16.528 83 ILE A N 1
ATOM 653 C CA . ILE A 1 83 ? -10.539 -1.187 -15.070 1.000 17.889 83 ILE A CA 1
ATOM 654 C C . ILE A 1 83 ? -11.157 -2.554 -15.340 1.000 14.651 83 ILE A C 1
ATOM 655 O O . ILE A 1 83 ? -10.412 -3.551 -15.391 1.000 15.472 83 ILE A O 1
ATOM 660 N N . ILE A 1 84 ? -12.474 -2.600 -15.328 1.000 15.941 84 ILE A N 1
ATOM 661 C CA . ILE A 1 84 ? -13.263 -3.842 -15.565 1.000 17.498 84 ILE A CA 1
ATOM 662 C C . ILE A 1 84 ? -13.692 -3.820 -17.030 1.000 19.228 84 ILE A C 1
ATOM 663 O O . ILE A 1 84 ? -14.539 -2.985 -17.366 1.000 17.757 84 ILE A O 1
ATOM 668 N N . LEU A 1 85 ? -13.039 -4.634 -17.864 1.000 18.472 85 LEU A N 1
ATOM 669 C CA . LEU A 1 85 ? -13.295 -4.707 -19.329 1.000 21.472 85 LEU A CA 1
ATOM 670 C C . LEU A 1 85 ? -14.575 -5.498 -19.518 1.000 19.826 85 LEU A C 1
ATOM 671 O O . LEU A 1 85 ? -14.818 -6.444 -18.758 1.000 19.024 85 LEU A O 1
ATOM 676 N N . ASN A 1 86 ? -15.396 -5.062 -20.462 1.000 23.125 86 ASN A N 1
ATOM 677 C CA . ASN A 1 86 ? -16.695 -5.681 -20.798 1.000 24.633 86 ASN A CA 1
ATOM 678 C C . ASN A 1 86 ? -16.430 -6.937 -21.654 1.000 28.561 86 ASN A C 1
ATOM 679 O O . ASN A 1 86 ? -16.852 -6.957 -22.820 1.000 27.684 86 ASN A O 1
ATOM 684 N N . ILE A 1 87 ? -15.716 -7.921 -21.087 1.000 24.409 87 ILE A N 1
ATOM 685 C CA . ILE A 1 87 ? -15.208 -9.145 -21.778 1.000 24.168 87 ILE A CA 1
ATOM 686 C C . ILE A 1 87 ? -15.468 -10.347 -20.867 1.000 25.945 87 ILE A C 1
ATOM 687 O O . ILE A 1 87 ? -15.534 -10.178 -19.623 1.000 24.775 87 ILE A O 1
ATOM 692 N N . ALA A 1 88 ? -15.629 -11.528 -21.448 1.000 24.998 88 ALA A N 1
ATOM 693 C CA . ALA A 1 88 ? -15.689 -12.800 -20.717 1.000 24.423 88 ALA A CA 1
ATOM 694 C C . ALA A 1 88 ? -14.258 -13.320 -20.555 1.000 27.332 88 ALA A C 1
ATOM 695 O O . ALA A 1 88 ? -13.518 -13.338 -21.566 1.000 25.574 88 ALA A O 1
ATOM 697 N N . LYS A 1 89 ? -13.853 -13.644 -19.329 1.000 28.186 89 LYS A N 1
ATOM 698 C CA . LYS A 1 89 ? -12.462 -14.076 -19.025 1.000 28.209 89 LYS A CA 1
ATOM 699 C C . LYS A 1 89 ? -12.128 -15.332 -19.848 1.000 29.001 89 LYS A C 1
ATOM 700 O O . LYS A 1 89 ? -10.990 -15.428 -20.323 1.000 27.513 89 LYS A O 1
ATOM 706 N N . ASP A 1 90 ? -13.113 -16.203 -20.083 1.000 29.514 90 ASP A N 1
ATOM 707 C CA . ASP A 1 90 ? -12.911 -17.503 -20.786 1.000 32.123 90 ASP A CA 1
ATOM 708 C C . ASP A 1 90 ? -12.593 -17.263 -22.270 1.000 32.391 90 ASP A C 1
ATOM 709 O O . ASP A 1 90 ? -12.020 -18.177 -22.875 1.000 38.727 90 ASP A O 1
ATOM 714 N N . ASP A 1 91 ? -12.865 -16.068 -22.820 1.000 31.550 91 ASP A N 1
ATOM 715 C CA . ASP A 1 91 ? -12.652 -15.767 -24.268 1.000 30.802 91 ASP A CA 1
ATOM 716 C C . ASP A 1 91 ? -11.209 -15.311 -24.531 1.000 31.061 91 ASP A C 1
ATOM 717 O O . ASP A 1 91 ? -10.855 -15.186 -25.697 1.000 32.280 91 ASP A O 1
ATOM 722 N N . HIS A 1 92 ? -10.417 -14.988 -23.496 1.000 26.911 92 HIS A N 1
ATOM 723 C CA . HIS A 1 92 ? -9.185 -14.184 -23.665 1.000 26.618 92 HIS A CA 1
ATOM 724 C C . HIS A 1 92 ? -8.086 -14.652 -22.719 1.000 29.625 92 HIS A C 1
ATOM 725 O O . HIS A 1 92 ? -8.407 -15.102 -21.589 1.000 29.729 92 HIS A O 1
ATOM 732 N N . ASP A 1 93 ? -6.844 -14.531 -23.169 1.000 27.283 93 ASP A N 1
ATOM 733 C CA . ASP A 1 93 ? -5.616 -14.743 -22.364 1.000 28.692 93 ASP A CA 1
ATOM 734 C C . ASP A 1 93 ? -5.403 -13.488 -21.508 1.000 27.037 93 ASP A C 1
ATOM 735 O O . ASP A 1 93 ? -5.488 -12.376 -22.023 1.000 23.764 93 ASP A O 1
ATOM 740 N N . PRO A 1 94 ? -5.124 -13.621 -20.187 1.000 24.596 94 PRO A N 1
ATOM 741 C CA . PRO A 1 94 ? -4.971 -12.445 -19.320 1.000 24.507 94 PRO A CA 1
ATOM 742 C C . PRO A 1 94 ? -3.811 -11.537 -19.760 1.000 22.800 94 PRO A C 1
ATOM 743 O O . PRO A 1 94 ? -3.961 -10.335 -19.735 1.000 21.388 94 PRO A O 1
ATOM 747 N N . VAL A 1 95 ? -2.692 -12.108 -20.240 1.000 24.161 95 VAL A N 1
ATOM 748 C CA . VAL A 1 95 ? -1.554 -11.282 -20.757 1.000 25.352 95 VAL A CA 1
ATOM 749 C C . VAL A 1 95 ? -1.939 -10.658 -22.116 1.000 22.855 95 VAL A C 1
ATOM 750 O O . VAL A 1 95 ? -1.533 -9.514 -22.343 1.000 24.811 95 VAL A O 1
ATOM 754 N N . GLU A 1 96 ? -2.669 -11.402 -22.984 1.000 26.296 96 GLU A N 1
ATOM 755 C CA . GLU A 1 96 ? -3.347 -10.867 -24.208 1.000 30.185 96 GLU A CA 1
ATOM 756 C C . GLU A 1 96 ? -4.057 -9.557 -23.859 1.000 26.292 96 GLU A C 1
ATOM 757 O O . GLU A 1 96 ? -3.901 -8.582 -24.582 1.000 28.098 96 GLU A O 1
ATOM 763 N N . VAL A 1 97 ? -4.867 -9.574 -22.816 1.000 25.254 97 VAL A N 1
ATOM 764 C CA . VAL A 1 97 ? -5.759 -8.438 -22.480 1.000 24.238 97 VAL A CA 1
ATOM 765 C C . VAL A 1 97 ? -4.916 -7.286 -21.938 1.000 24.053 97 VAL A C 1
ATOM 766 O O . VAL A 1 97 ? -5.182 -6.138 -22.323 1.000 26.037 97 VAL A O 1
ATOM 770 N N . LYS A 1 98 ? -3.871 -7.575 -21.164 1.000 24.947 98 LYS A N 1
ATOM 771 C CA . LYS A 1 98 ? -2.970 -6.513 -20.661 1.000 24.874 98 LYS A CA 1
ATOM 772 C C . LYS A 1 98 ? -2.183 -5.914 -21.829 1.000 24.116 98 LYS A C 1
ATOM 773 O O . LYS A 1 98 ? -1.913 -4.748 -21.784 1.000 23.572 98 LYS A O 1
ATOM 779 N N . LYS A 1 99 ? -1.892 -6.696 -22.890 1.000 26.927 99 LYS A N 1
ATOM 780 C CA . LYS A 1 99 ? -1.214 -6.169 -24.105 1.000 29.079 99 LYS A CA 1
ATOM 781 C C . LYS A 1 99 ? -2.125 -5.144 -24.805 1.000 25.614 99 LYS A C 1
ATOM 782 O O . LYS A 1 99 ? -1.591 -4.100 -25.224 1.000 27.752 99 LYS A O 1
ATOM 788 N N . TRP A 1 100 ? -3.447 -5.377 -24.864 1.000 23.952 100 TRP A N 1
ATOM 789 C CA . TRP A 1 100 ? -4.395 -4.360 -25.397 1.000 22.521 100 TRP A CA 1
ATOM 790 C C . TRP A 1 100 ? -4.107 -3.041 -24.680 1.000 25.040 100 TRP A C 1
ATOM 791 O O . TRP A 1 100 ? -3.974 -1.999 -25.338 1.000 28.326 100 TRP A O 1
ATOM 802 N N . ILE A 1 101 ? -4.008 -3.094 -23.351 1.000 23.865 101 ILE A N 1
ATOM 803 C CA . ILE A 1 101 ? -3.952 -1.877 -22.508 1.000 24.991 101 ILE A CA 1
ATOM 804 C C . ILE A 1 101 ? -2.563 -1.252 -22.665 1.000 24.776 101 ILE A C 1
ATOM 805 O O . ILE A 1 101 ? -2.491 -0.044 -22.845 1.000 24.696 101 ILE A O 1
ATOM 810 N N . ARG A 1 102 ? -1.514 -2.078 -22.662 1.000 27.254 102 ARG A N 1
ATOM 811 C CA . ARG A 1 102 ? -0.098 -1.646 -22.856 1.000 29.668 102 ARG A CA 1
ATOM 812 C C . ARG A 1 102 ? 0.039 -0.941 -24.211 1.000 31.156 102 ARG A C 1
ATOM 813 O O . ARG A 1 102 ? 0.646 0.151 -24.248 1.000 31.130 102 ARG A O 1
ATOM 821 N N . ASP A 1 103 ? -0.505 -1.554 -25.267 1.000 32.494 103 ASP A N 1
ATOM 822 C CA . ASP A 1 103 ? -0.448 -1.048 -26.668 1.000 31.505 103 ASP A CA 1
ATOM 823 C C . ASP A 1 103 ? -1.263 0.245 -26.758 1.000 31.381 103 ASP A C 1
ATOM 824 O O . ASP A 1 103 ? -0.753 1.212 -27.325 1.000 32.821 103 ASP A O 1
ATOM 829 N N . ALA A 1 104 ? -2.458 0.281 -26.157 1.000 32.810 104 ALA A N 1
ATOM 830 C CA . ALA A 1 104 ? -3.297 1.503 -26.069 1.000 32.447 104 ALA A CA 1
ATOM 831 C C . ALA A 1 104 ? -2.466 2.676 -25.517 1.000 33.085 104 ALA A C 1
ATOM 832 O O . ALA A 1 104 ? -2.677 3.805 -25.976 1.000 33.111 104 ALA A O 1
ATOM 834 N N . LEU A 1 105 ? -1.549 2.419 -24.573 1.000 35.705 105 LEU A N 1
ATOM 835 C CA . LEU A 1 105 ? -0.809 3.481 -23.825 1.000 38.691 105 LEU A CA 1
ATOM 836 C C . LEU A 1 105 ? 0.637 3.591 -24.324 1.000 43.708 105 LEU A C 1
ATOM 837 O O . LEU A 1 105 ? 1.447 4.238 -23.626 1.000 41.499 105 LEU A O 1
ATOM 842 N N . LYS A 1 106 ? 0.950 2.987 -25.471 1.000 50.817 106 LYS A N 1
ATOM 843 C CA . LYS A 1 106 ? 2.334 2.899 -26.015 1.000 57.211 106 LYS A CA 1
ATOM 844 C C . LYS A 1 106 ? 2.977 4.300 -26.047 1.000 55.029 106 LYS A C 1
ATOM 845 O O . LYS A 1 106 ? 4.151 4.414 -25.625 1.000 52.026 106 LYS A O 1
ATOM 851 N N . ASP A 1 107 ? 2.232 5.321 -26.505 1.000 52.081 107 ASP A N 1
ATOM 852 C CA . ASP A 1 107 ? 2.753 6.687 -26.798 1.000 51.757 107 ASP A CA 1
ATOM 853 C C . ASP A 1 107 ? 2.473 7.655 -25.632 1.000 48.683 107 ASP A C 1
ATOM 854 O O . ASP A 1 107 ? 2.730 8.863 -25.815 1.000 46.023 107 ASP A O 1
ATOM 859 N N . TYR A 1 108 ? 1.922 7.179 -24.505 1.000 45.294 108 TYR A N 1
ATOM 860 C CA . TYR A 1 108 ? 1.536 8.036 -23.347 1.000 42.503 108 TYR A CA 1
ATOM 861 C C . TYR A 1 108 ? 2.710 8.105 -22.369 1.000 40.507 108 TYR A C 1
ATOM 862 O O . TYR A 1 108 ? 3.233 7.051 -22.008 1.000 41.438 108 TYR A O 1
ATOM 871 N N . GLY A 1 109 ? 3.105 9.320 -21.975 1.000 45.003 109 GLY A N 1
ATOM 872 C CA . GLY A 1 109 ? 4.196 9.568 -21.011 1.000 46.119 109 GLY A CA 1
ATOM 873 C C . GLY A 1 109 ? 5.483 8.898 -21.439 1.000 46.294 109 GLY A C 1
ATOM 874 O O . GLY A 1 109 ? 5.757 8.877 -22.647 1.000 50.055 109 GLY A O 1
ATOM 875 N N . ASN A 1 110 ? 6.222 8.330 -20.483 1.000 44.007 110 ASN A N 1
ATOM 876 C CA . ASN A 1 110 ? 7.474 7.565 -20.721 1.000 44.352 110 ASN A CA 1
ATOM 877 C C . ASN A 1 110 ? 7.126 6.108 -21.040 1.000 42.212 110 ASN A C 1
ATOM 878 O O . ASN A 1 110 ? 7.994 5.253 -20.857 1.000 45.604 110 ASN A O 1
ATOM 883 N N . GLY A 1 111 ? 5.895 5.847 -21.488 1.000 41.642 111 GLY A N 1
ATOM 884 C CA . GLY A 1 111 ? 5.447 4.523 -21.952 1.000 43.071 111 GLY A CA 1
ATOM 885 C C . GLY A 1 111 ? 4.964 3.649 -20.803 1.000 42.736 111 GLY A C 1
ATOM 886 O O . GLY A 1 111 ? 4.828 4.174 -19.649 1.000 39.743 111 GLY A O 1
ATOM 887 N N . ALA A 1 112 ? 4.721 2.370 -21.099 1.000 39.133 112 ALA A N 1
ATOM 888 C CA . ALA A 1 112 ? 3.892 1.442 -20.301 1.000 34.883 112 ALA A CA 1
ATOM 889 C C . ALA A 1 112 ? 4.531 0.056 -20.307 1.000 36.691 112 ALA A C 1
ATOM 890 O O . ALA A 1 112 ? 5.210 -0.294 -21.293 1.000 38.727 112 ALA A O 1
ATOM 892 N N . GLU A 1 113 ? 4.316 -0.696 -19.242 1.000 33.087 113 GLU A N 1
ATOM 893 C CA . GLU A 1 113 ? 4.983 -1.988 -18.958 1.000 33.899 113 GLU A CA 1
ATOM 894 C C . GLU A 1 113 ? 3.930 -2.950 -18.407 1.000 34.176 113 GLU A C 1
ATOM 895 O O . GLU A 1 113 ? 3.087 -2.500 -17.618 1.000 29.465 113 GLU A O 1
ATOM 901 N N . ILE A 1 114 ? 3.912 -4.192 -18.876 1.000 29.609 114 ILE A N 1
ATOM 902 C CA . ILE A 1 114 ? 3.064 -5.263 -18.296 1.000 28.669 114 ILE A CA 1
ATOM 903 C C . ILE A 1 114 ? 3.787 -5.824 -17.068 1.000 30.098 114 ILE A C 1
ATOM 904 O O . ILE A 1 114 ? 4.958 -6.255 -17.187 1.000 29.321 114 ILE A O 1
ATOM 909 N N . ARG A 1 115 ? 3.153 -5.708 -15.912 1.000 30.413 115 ARG A N 1
ATOM 910 C CA . ARG A 1 115 ? 3.651 -6.289 -14.653 1.000 28.709 115 ARG A CA 1
ATOM 911 C C . ARG A 1 115 ? 2.782 -7.496 -14.313 1.000 26.353 115 ARG A C 1
ATOM 912 O O . ARG A 1 115 ? 1.769 -7.717 -14.994 1.000 24.543 115 ARG A O 1
ATOM 920 N N . ARG A 1 116 ? 3.214 -8.314 -13.369 1.000 24.149 116 ARG A N 1
ATOM 921 C CA . ARG A 1 116 ? 2.518 -9.565 -13.024 1.000 25.387 116 ARG A CA 1
ATOM 922 C C . ARG A 1 116 ? 1.027 -9.238 -12.801 1.000 20.909 116 ARG A C 1
ATOM 923 O O . ARG A 1 116 ? 0.195 -10.016 -13.241 1.000 20.696 116 ARG A O 1
ATOM 931 N N . SER A 1 117 ? 0.712 -8.121 -12.135 1.000 21.584 117 SER A N 1
ATOM 932 C CA . SER A 1 117 ? -0.655 -7.862 -11.611 1.000 23.348 117 SER A CA 1
ATOM 933 C C . SER A 1 117 ? -1.236 -6.536 -12.117 1.000 20.164 117 SER A C 1
ATOM 934 O O . SER A 1 117 ? -2.343 -6.220 -11.740 1.000 20.447 117 SER A O 1
ATOM 937 N N . CYS A 1 118 ? -0.587 -5.843 -13.031 1.000 19.442 118 CYS A N 1
ATOM 938 C CA . CYS A 1 118 ? -1.112 -4.573 -13.568 1.000 18.343 118 CYS A CA 1
ATOM 939 C C . CYS A 1 118 ? -0.369 -4.207 -14.838 1.000 22.067 118 CYS A C 1
ATOM 940 O O . CYS A 1 118 ? 0.688 -4.823 -15.126 1.000 22.086 118 CYS A O 1
ATOM 943 N N . VAL A 1 119 ? -0.861 -3.200 -15.513 1.000 21.137 119 VAL A N 1
ATOM 944 C CA . VAL A 1 119 ? -0.101 -2.460 -16.528 1.000 21.612 119 VAL A CA 1
ATOM 945 C C . VAL A 1 119 ? 0.270 -1.124 -15.919 1.000 23.109 119 VAL A C 1
ATOM 946 O O . VAL A 1 119 ? -0.613 -0.462 -15.400 1.000 22.647 119 VAL A O 1
ATOM 950 N N . THR A 1 120 ? 1.550 -0.781 -15.915 1.000 23.891 120 THR A N 1
ATOM 951 C CA . THR A 1 120 ? 2.047 0.449 -15.276 1.000 22.003 120 THR A CA 1
ATOM 952 C C . THR A 1 120 ? 2.446 1.423 -16.372 1.000 24.995 120 THR A C 1
ATOM 953 O O . THR A 1 120 ? 3.212 1.002 -17.262 1.000 26.492 120 THR A O 1
ATOM 957 N N . VAL A 1 121 ? 1.951 2.651 -16.315 1.000 25.678 121 VAL A N 1
ATOM 958 C CA . VAL A 1 121 ? 2.367 3.755 -17.222 1.000 29.708 121 VAL A CA 1
ATOM 959 C C . VAL A 1 121 ? 3.129 4.798 -16.401 1.000 31.620 121 VAL A C 1
ATOM 960 O O . VAL A 1 121 ? 2.745 5.057 -15.232 1.000 28.571 121 VAL A O 1
ATOM 964 N N . PHE A 1 122 ? 4.203 5.351 -16.966 1.000 31.884 122 PHE A N 1
ATOM 965 C CA . PHE A 1 122 ? 5.109 6.282 -16.259 1.000 32.708 122 PHE A CA 1
ATOM 966 C C . PHE A 1 122 ? 4.901 7.710 -16.765 1.000 34.067 122 PHE A C 1
ATOM 967 O O . PHE A 1 122 ? 4.748 7.928 -17.974 1.000 31.029 122 PHE A O 1
ATOM 975 N N . LYS A 1 123 ? 4.883 8.653 -15.826 1.000 36.237 123 LYS A N 1
ATOM 976 C CA . LYS A 1 123 ? 4.940 10.113 -16.064 1.000 37.601 123 LYS A CA 1
ATOM 977 C C . LYS A 1 123 ? 6.012 10.683 -15.146 1.000 36.499 123 LYS A C 1
ATOM 978 O O . LYS A 1 123 ? 6.468 9.997 -14.218 1.000 28.799 123 LYS A O 1
ATOM 984 N N . PRO A 1 124 ? 6.472 11.936 -15.389 1.000 39.576 124 PRO A N 1
ATOM 985 C CA . PRO A 1 124 ? 7.406 12.595 -14.482 1.000 37.053 124 PRO A CA 1
ATOM 986 C C . PRO A 1 124 ? 6.784 12.742 -13.088 1.000 31.083 124 PRO A C 1
ATOM 987 O O . PRO A 1 124 ? 5.797 13.470 -12.944 1.000 30.045 124 PRO A O 1
ATOM 991 N N . GLY A 1 125 ? 7.338 12.011 -12.115 1.000 31.135 125 GLY A N 1
ATOM 992 C CA . GLY A 1 125 ? 7.018 12.162 -10.682 1.000 30.744 125 GLY A CA 1
ATOM 993 C C . GLY A 1 125 ? 5.856 11.275 -10.244 1.000 29.979 125 GLY A C 1
ATOM 994 O O . GLY A 1 125 ? 5.503 11.318 -9.043 1.000 28.372 125 GLY A O 1
ATOM 995 N N . TYR A 1 126 ? 5.249 10.520 -11.153 1.000 29.896 126 TYR A N 1
ATOM 996 C CA . TYR A 1 126 ? 4.183 9.550 -10.786 1.000 26.594 126 TYR A CA 1
ATOM 997 C C . TYR A 1 126 ? 4.091 8.434 -11.807 1.000 25.775 126 TYR A C 1
ATOM 998 O O . TYR A 1 126 ? 4.346 8.662 -12.996 1.000 29.753 126 TYR A O 1
ATOM 1007 N N . HIS A 1 127 ? 3.641 7.261 -11.344 1.000 23.419 127 HIS A N 1
ATOM 1008 C CA . HIS A 1 127 ? 3.189 6.157 -12.210 1.000 23.953 127 HIS A CA 1
ATOM 1009 C C . HIS A 1 127 ? 1.735 5.819 -11.898 1.000 23.158 127 HIS A C 1
ATOM 1010 O O . HIS A 1 127 ? 1.233 6.150 -10.773 1.000 20.117 127 HIS A O 1
ATOM 1017 N N . VAL A 1 128 ? 1.069 5.246 -12.879 1.000 20.993 128 VAL A N 1
ATOM 1018 C CA . VAL A 1 128 ? -0.331 4.786 -12.783 1.000 20.604 128 VAL A CA 1
ATOM 1019 C C . VAL A 1 128 ? -0.327 3.276 -12.978 1.000 21.655 128 VAL A C 1
ATOM 1020 O O . VAL A 1 128 ? 0.205 2.801 -13.992 1.000 21.224 128 VAL A O 1
ATOM 1024 N N . ASP A 1 129 ? -0.816 2.555 -11.985 1.000 18.943 129 ASP A N 1
ATOM 1025 C CA . ASP A 1 129 ? -0.909 1.088 -11.985 1.000 18.548 129 ASP A CA 1
ATOM 1026 C C . ASP A 1 129 ? -2.350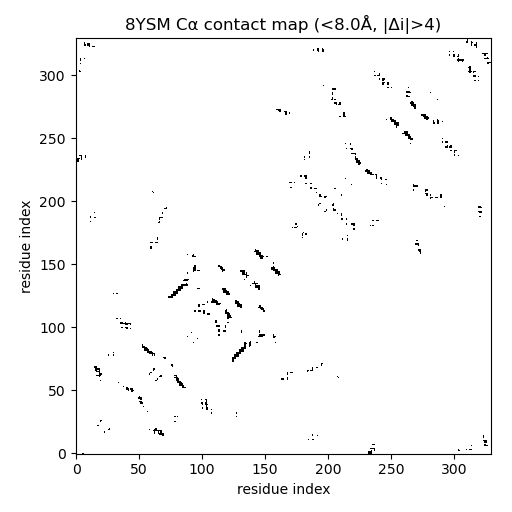 0.751 -12.306 1.000 20.919 129 ASP A C 1
ATOM 1027 O O . ASP A 1 129 ? -3.237 0.984 -11.422 1.000 17.222 129 ASP A O 1
ATOM 1032 N N . LEU A 1 130 ? -2.602 0.227 -13.513 1.000 17.961 130 LEU A N 1
ATOM 1033 C CA . LEU A 1 130 ? -3.944 -0.247 -13.913 1.000 18.341 130 LEU A CA 1
ATOM 1034 C C . LEU A 1 130 ? -4.040 -1.741 -13.676 1.000 17.205 130 LEU A C 1
ATOM 1035 O O . LEU A 1 130 ? -3.440 -2.530 -14.427 1.000 17.542 130 LEU A O 1
ATOM 1040 N N . ALA A 1 131 ? -4.843 -2.126 -12.726 1.000 14.136 131 ALA A N 1
ATOM 1041 C CA . ALA A 1 131 ? -5.293 -3.505 -12.523 1.000 14.847 131 ALA A CA 1
ATOM 1042 C C . ALA A 1 131 ? -6.410 -3.774 -13.520 1.000 15.891 131 ALA A C 1
ATOM 1043 O O . ALA A 1 131 ? -7.332 -2.916 -13.670 1.000 14.949 131 ALA A O 1
ATOM 1045 N N . VAL A 1 132 ? -6.269 -4.869 -14.256 1.000 17.332 132 VAL A N 1
ATOM 1046 C CA . VAL A 1 132 ? -7.151 -5.203 -15.401 1.000 18.016 132 VAL A CA 1
ATOM 1047 C C . VAL A 1 132 ? -8.010 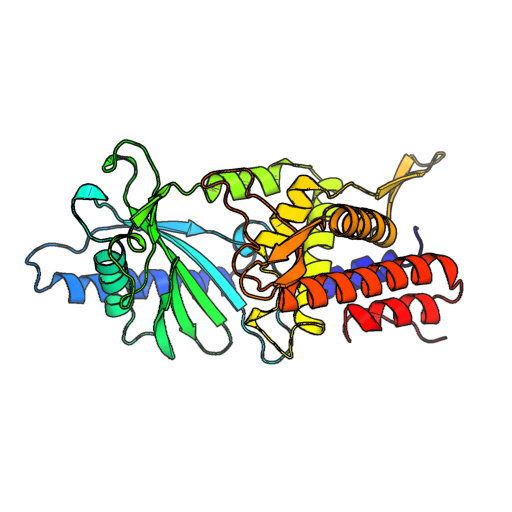-6.407 -15.052 1.000 14.736 132 VAL A C 1
ATOM 1048 O O . VAL A 1 132 ? -7.461 -7.462 -14.703 1.000 17.020 132 VAL A O 1
ATOM 1052 N N . TYR A 1 133 ? -9.338 -6.256 -15.125 1.000 15.988 133 TYR A N 1
ATOM 1053 C CA . TYR A 1 133 ? -10.314 -7.288 -14.726 1.000 15.755 133 TYR A CA 1
ATOM 1054 C C . TYR A 1 133 ? -11.230 -7.611 -15.906 1.000 15.684 133 TYR A C 1
ATOM 1055 O O . TYR A 1 133 ? -11.524 -6.707 -16.703 1.000 17.635 133 TYR A O 1
ATOM 1064 N N . ALA A 1 134 ? -11.703 -8.838 -15.931 1.000 19.150 134 ALA A N 1
ATOM 1065 C CA . ALA A 1 134 ? -12.830 -9.273 -16.774 1.000 19.734 134 ALA A CA 1
ATOM 1066 C C . ALA A 1 134 ? -14.149 -8.858 -16.131 1.000 22.071 134 ALA A C 1
ATOM 1067 O O . ALA A 1 134 ? -14.203 -8.670 -14.894 1.000 19.645 134 ALA A O 1
ATOM 1069 N N . ASP A 1 135 ? -15.213 -8.780 -16.928 1.000 19.832 135 ASP A N 1
ATOM 1070 C CA . ASP A 1 135 ? -16.566 -8.429 -16.439 1.000 21.303 135 ASP A CA 1
ATOM 1071 C C . ASP A 1 135 ? -17.133 -9.604 -15.649 1.000 21.343 135 ASP A C 1
ATOM 1072 O O . ASP A 1 135 ? -17.357 -10.684 -16.209 1.000 23.450 135 ASP A O 1
ATOM 1077 N N . PRO A 1 136 ? -17.466 -9.445 -14.351 1.000 21.516 136 PRO A N 1
ATOM 1078 C CA . PRO A 1 136 ? -18.098 -10.512 -13.597 1.000 21.481 136 PRO A CA 1
ATOM 1079 C C . PRO A 1 136 ? -19.345 -11.095 -14.276 1.000 25.170 136 PRO A C 1
ATOM 1080 O O . PRO A 1 136 ? -19.576 -12.293 -14.152 1.000 26.644 136 PRO A O 1
ATOM 1084 N N . GLU A 1 137 ? -20.149 -10.238 -14.894 1.000 26.740 137 GLU A N 1
ATOM 1085 C CA . GLU A 1 137 ? -21.503 -10.619 -15.385 1.000 33.687 137 GLU A CA 1
ATOM 1086 C C . GLU A 1 137 ? -21.347 -11.538 -16.599 1.000 35.152 137 GLU A C 1
ATOM 1087 O O . GLU A 1 137 ? -22.334 -12.162 -16.990 1.000 35.462 137 GLU A O 1
ATOM 1093 N N . LEU A 1 138 ? -20.146 -11.582 -17.170 1.000 28.816 138 LEU A N 1
ATOM 1094 C CA . LEU A 1 138 ? -19.811 -12.389 -18.363 1.000 28.204 138 LEU A CA 1
ATOM 1095 C C . LEU A 1 138 ? -18.867 -13.520 -17.975 1.000 30.845 138 LEU A C 1
ATOM 1096 O O . LEU A 1 138 ? -18.464 -14.272 -18.889 1.000 31.132 138 LEU A O 1
ATOM 1101 N N . SER A 1 139 ? -18.423 -13.576 -16.709 1.000 25.988 139 SER A N 1
ATOM 1102 C CA . SER A 1 139 ? -17.325 -14.481 -16.275 1.000 26.179 139 SER A CA 1
ATOM 1103 C C . SER A 1 139 ? -17.765 -15.303 -15.065 1.000 27.909 139 SER A C 1
ATOM 1104 O O . SER A 1 139 ? -16.926 -15.555 -14.186 1.000 35.984 139 SER A O 1
ATOM 1107 N N . GLY A 1 140 ? -19.044 -15.683 -15.011 1.000 31.752 140 GLY A N 1
ATOM 1108 C CA . GLY A 1 140 ? -19.565 -16.655 -14.036 1.000 34.671 140 GLY A CA 1
ATOM 1109 C C . GLY A 1 140 ? -19.804 -16.020 -12.673 1.000 34.596 140 GLY A C 1
ATOM 1110 O O . GLY A 1 140 ? -19.956 -16.773 -11.701 1.000 36.151 140 GLY A O 1
ATOM 1111 N N . GLY A 1 141 ? -19.868 -14.680 -12.610 1.000 33.009 141 GLY A N 1
ATOM 1112 C CA . GLY A 1 141 ? -20.231 -13.929 -11.389 1.000 32.847 141 GLY A CA 1
ATOM 1113 C C . GLY A 1 141 ? -19.013 -13.547 -10.553 1.000 32.583 141 GLY A C 1
ATOM 1114 O O . GLY A 1 141 ? -19.208 -12.869 -9.510 1.000 29.653 141 GLY A O 1
ATOM 1115 N N . THR A 1 142 ? -17.806 -13.921 -11.001 1.000 31.448 142 THR A N 1
ATOM 1116 C CA . THR A 1 142 ? -16.516 -13.682 -10.290 1.000 28.912 142 THR A CA 1
ATOM 1117 C C . THR A 1 142 ? -15.806 -12.447 -10.885 1.000 24.990 142 THR A C 1
ATOM 1118 O O . THR A 1 142 ? -15.842 -12.266 -12.088 1.000 26.474 142 THR A O 1
ATOM 1122 N N . LEU A 1 143 ? -15.158 -11.642 -10.043 1.000 20.596 143 LEU A N 1
ATOM 1123 C CA . LEU A 1 143 ? -14.234 -10.575 -10.483 1.000 18.491 143 LEU A CA 1
ATOM 1124 C C . LEU A 1 143 ? -12.798 -11.083 -10.505 1.000 20.258 143 LEU A C 1
ATOM 1125 O O . LEU A 1 143 ? -12.255 -11.392 -9.428 1.000 18.506 143 LEU A O 1
ATOM 1130 N N . CYS A 1 144 ? -12.197 -11.180 -11.682 1.000 18.973 144 CYS A N 1
ATOM 1131 C CA . CYS A 1 144 ? -10.865 -11.780 -11.831 1.000 19.302 144 CYS A CA 1
ATOM 1132 C C . CYS A 1 144 ? -9.917 -10.792 -12.456 1.000 16.874 144 CYS A C 1
ATOM 1133 O O . CYS A 1 144 ? -10.301 -10.121 -13.435 1.000 16.861 144 CYS A O 1
ATOM 1136 N N . ILE A 1 145 ? -8.695 -10.743 -11.913 1.000 16.584 145 ILE A N 1
ATOM 1137 C CA . ILE A 1 145 ? -7.615 -9.851 -12.365 1.000 15.975 145 ILE A CA 1
ATOM 1138 C C . ILE A 1 145 ? -6.692 -10.624 -13.315 1.000 15.585 145 ILE A C 1
ATOM 1139 O O . ILE A 1 145 ? -6.568 -11.841 -13.127 1.000 18.134 145 ILE A O 1
ATOM 1144 N N . ALA A 1 146 ? -6.183 -9.936 -14.309 1.000 18.045 146 ALA A N 1
ATOM 1145 C CA . ALA A 1 146 ? -5.268 -10.464 -15.342 1.000 18.993 146 ALA A CA 1
ATOM 1146 C C . ALA A 1 146 ? -3.879 -10.600 -14.728 1.000 17.986 146 ALA A C 1
ATOM 1147 O O . ALA A 1 146 ? -3.219 -9.600 -14.591 1.000 17.685 146 ALA A O 1
ATOM 1149 N N . LYS A 1 147 ? -3.461 -11.829 -14.434 1.000 21.723 147 LYS A N 1
ATOM 1150 C CA . LYS A 1 147 ? -2.133 -12.136 -13.862 1.000 22.064 147 LYS A CA 1
ATOM 1151 C C . LYS A 1 147 ? -1.215 -12.721 -14.935 1.000 24.202 147 LYS A C 1
ATOM 1152 O O . LYS A 1 147 ? -1.684 -13.509 -15.735 1.000 26.808 147 LYS A O 1
ATOM 1158 N N . GLY A 1 148 ? 0.071 -12.413 -14.836 1.000 25.848 148 GLY A N 1
ATOM 1159 C CA . GLY A 1 148 ? 1.127 -12.992 -15.688 1.000 27.757 148 GLY A CA 1
ATOM 1160 C C . GLY A 1 148 ? 1.847 -11.914 -16.466 1.000 27.546 148 GLY A C 1
ATOM 1161 O O . GLY A 1 148 ? 1.256 -10.865 -16.701 1.000 26.549 148 GLY A O 1
ATOM 1162 N N . LYS A 1 149 ? 3.090 -12.186 -16.871 1.000 29.157 149 LYS A N 1
ATOM 1163 C CA . LYS A 1 149 ? 3.892 -11.304 -17.738 1.000 35.883 149 LYS A CA 1
ATOM 1164 C C . LYS A 1 149 ? 4.031 -11.976 -19.113 1.000 31.164 149 LYS A C 1
ATOM 1165 O O . LYS A 1 149 ? 3.598 -13.141 -19.254 1.000 29.948 149 LYS A O 1
ATOM 1171 N N . GLU A 1 150 ? 4.517 -11.221 -20.096 1.000 40.676 150 GLU A N 1
ATOM 1172 C CA . GLU A 1 150 ? 4.769 -11.687 -21.489 1.000 45.573 150 GLU A CA 1
ATOM 1173 C C . GLU A 1 150 ? 5.682 -12.907 -21.431 1.000 44.873 150 GLU A C 1
ATOM 1174 O O . GLU A 1 150 ? 5.352 -13.941 -22.064 1.000 40.744 150 GLU A O 1
ATOM 1180 N N . ASN A 1 151 ? 6.745 -12.792 -20.637 1.000 45.980 151 ASN A N 1
ATOM 1181 C CA . ASN A 1 151 ? 7.678 -13.883 -20.272 1.000 54.341 151 ASN A CA 1
ATOM 1182 C C . ASN A 1 151 ? 7.180 -14.519 -18.966 1.000 59.899 151 ASN A C 1
ATOM 1183 O O . ASN A 1 151 ? 7.828 -14.297 -17.919 1.000 63.045 151 ASN A O 1
ATOM 1188 N N . SER A 1 152 ? 5.987 -15.133 -19.016 1.000 56.712 152 SER A N 1
ATOM 1189 C CA . SER A 1 152 ? 5.404 -16.032 -17.977 1.000 55.446 152 SER A CA 1
ATOM 1190 C C . SER A 1 152 ? 4.980 -17.339 -18.644 1.000 58.727 152 SER A C 1
ATOM 1191 O O . SER A 1 152 ? 4.464 -17.276 -19.789 1.000 62.028 152 SER A O 1
ATOM 1194 N N . GLY A 1 153 ? 5.119 -18.462 -17.934 1.000 63.719 153 GLY A N 1
ATOM 1195 C CA . GLY A 1 153 ? 4.616 -19.781 -18.371 1.000 64.096 153 GLY A CA 1
ATOM 1196 C C . GLY A 1 153 ? 3.105 -19.869 -18.251 1.000 66.601 153 GLY A C 1
ATOM 1197 O O . GLY A 1 153 ? 2.535 -19.119 -17.434 1.000 60.299 153 GLY A O 1
ATOM 1198 N N . ASP A 1 154 ? 2.482 -20.778 -19.007 1.000 68.613 154 ASP A N 1
ATOM 1199 C CA . ASP A 1 154 ? 1.005 -20.976 -19.045 1.000 73.664 154 ASP A CA 1
ATOM 1200 C C . ASP A 1 154 ? 0.456 -21.047 -17.610 1.000 73.937 154 ASP A C 1
ATOM 1201 O O . ASP A 1 154 ? -0.600 -20.444 -17.361 1.000 74.918 154 ASP A O 1
ATOM 1206 N N . GLU A 1 155 ? 1.165 -21.736 -16.704 1.000 71.421 155 GLU A N 1
ATOM 1207 C CA . GLU A 1 155 ? 0.746 -21.971 -15.290 1.000 68.565 155 GLU A CA 1
ATOM 1208 C C . GLU A 1 155 ? 0.702 -20.643 -14.519 1.000 65.955 155 GLU A C 1
ATOM 1209 O O . GLU A 1 155 ? 0.015 -20.596 -13.477 1.000 64.399 155 GLU A O 1
ATOM 1215 N N . HIS A 1 156 ? 1.439 -19.626 -14.986 1.000 67.723 156 HIS A N 1
ATOM 1216 C CA . HIS A 1 156 ? 1.638 -18.324 -14.288 1.000 64.617 156 HIS A CA 1
ATOM 1217 C C . HIS A 1 156 ? 0.741 -17.239 -14.889 1.000 60.448 156 HIS A C 1
ATOM 1218 O O . HIS A 1 156 ? 0.588 -16.192 -14.234 1.000 58.380 156 HIS A O 1
ATOM 1225 N N . ARG A 1 157 ? 0.200 -17.459 -16.091 1.000 51.397 157 ARG A N 1
ATOM 1226 C CA . ARG A 1 157 ? -0.795 -16.545 -16.706 1.000 50.962 157 ARG A CA 1
ATOM 1227 C C . ARG A 1 157 ? -2.190 -17.089 -16.388 1.000 43.614 157 ARG A C 1
ATOM 1228 O O . ARG A 1 157 ? -2.479 -18.229 -16.738 1.000 44.782 157 ARG A O 1
ATOM 1236 N N . LEU A 1 158 ? -2.955 -16.355 -15.591 1.000 34.765 158 LEU A N 1
ATOM 1237 C CA . LEU A 1 158 ? -4.270 -16.808 -15.119 1.000 29.733 158 LEU A CA 1
ATOM 1238 C C . LEU A 1 158 ? -5.138 -15.600 -14.795 1.000 26.750 158 LEU A C 1
ATOM 1239 O O . LEU A 1 158 ? -4.588 -14.482 -14.649 1.000 25.691 158 LEU A O 1
ATOM 1244 N N . TRP A 1 159 ? -6.440 -15.804 -14.848 1.000 24.337 159 TRP A N 1
ATOM 1245 C CA . TRP A 1 159 ? -7.464 -14.894 -14.284 1.000 24.009 159 TRP A CA 1
ATOM 1246 C C . TRP A 1 159 ? -7.704 -15.286 -12.832 1.000 21.703 159 TRP A C 1
ATOM 1247 O O . TRP A 1 159 ? -8.236 -16.360 -12.589 1.000 28.758 159 TRP A O 1
ATOM 1258 N N . GLN A 1 160 ? -7.237 -14.471 -11.882 1.000 20.902 160 GLN A N 1
ATOM 1259 C CA . GLN A 1 160 ? -7.262 -14.814 -10.438 1.000 21.151 160 GLN A CA 1
ATOM 1260 C C . GLN A 1 160 ? -8.402 -14.048 -9.766 1.000 19.114 160 GLN A C 1
ATOM 1261 O O . GLN A 1 160 ? -8.515 -12.851 -10.013 1.000 20.159 160 GLN A O 1
ATOM 1267 N N . ILE A 1 161 ? -9.229 -14.746 -9.011 1.000 20.572 161 ILE A N 1
ATOM 1268 C CA . ILE A 1 161 ? -10.300 -14.143 -8.183 1.000 19.267 161 ILE A CA 1
ATOM 1269 C C . ILE A 1 161 ? -9.648 -13.027 -7.356 1.000 18.522 161 ILE A C 1
ATOM 1270 O O . ILE A 1 161 ? -8.566 -13.261 -6.763 1.000 19.268 161 ILE A O 1
ATOM 1275 N N . SER A 1 162 ? -10.245 -11.848 -7.350 1.000 15.140 162 SER A N 1
ATOM 1276 C CA . SER A 1 162 ? -9.696 -10.669 -6.635 1.000 15.408 162 SER A CA 1
ATOM 1277 C C . SER A 1 162 ? -10.846 -9.872 -6.045 1.000 16.282 162 SER A C 1
ATOM 1278 O O . SER A 1 162 ? -11.921 -9.879 -6.615 1.000 17.055 162 SER A O 1
ATOM 1281 N N . ASP A 1 163 ? -10.626 -9.223 -4.898 1.000 12.833 163 ASP A N 1
ATOM 1282 C CA . ASP A 1 163 ? -11.707 -8.510 -4.200 1.000 12.157 163 ASP A CA 1
ATOM 1283 C C . ASP A 1 163 ? -11.170 -7.166 -3.717 1.000 11.199 163 ASP A C 1
ATOM 1284 O O . ASP A 1 163 ? -11.135 -6.911 -2.505 1.000 11.489 163 ASP A O 1
ATOM 1289 N N . PRO A 1 164 ? -10.787 -6.248 -4.619 1.000 11.057 164 PRO A N 1
ATOM 1290 C CA . PRO A 1 164 ? -10.255 -4.943 -4.207 1.000 11.687 164 PRO A CA 1
ATOM 1291 C C . PRO A 1 164 ? -11.293 -4.091 -3.456 1.000 12.370 164 PRO A C 1
ATOM 1292 O O . PRO A 1 164 ? -10.938 -3.445 -2.460 1.000 12.425 164 PRO A O 1
ATOM 1296 N N . GLN A 1 165 ? -12.552 -4.181 -3.816 1.000 13.844 165 GLN A N 1
ATOM 1297 C CA . GLN A 1 165 ? -13.561 -3.340 -3.118 1.000 14.130 165 GLN A CA 1
ATOM 1298 C C . GLN A 1 165 ? -13.867 -3.945 -1.760 1.000 12.102 165 GLN A C 1
ATOM 1299 O O . GLN A 1 165 ? -14.047 -3.159 -0.814 1.000 10.560 165 GLN A O 1
ATOM 1305 N N . GLY A 1 166 ? -13.816 -5.246 -1.593 1.000 11.927 166 GLY A N 1
ATOM 1306 C CA . GLY A 1 166 ? -13.945 -5.848 -0.282 1.000 10.282 166 GLY A CA 1
ATOM 1307 C C . GLY A 1 166 ? -12.766 -5.463 0.615 1.000 9.530 166 GLY A C 1
ATOM 1308 O O . GLY A 1 166 ? -12.956 -5.203 1.796 1.000 9.370 166 GLY A O 1
ATOM 1309 N N . PHE A 1 167 ? -11.545 -5.434 0.096 1.000 9.245 167 PHE A N 1
ATOM 1310 C CA . PHE A 1 167 ? -10.390 -5.010 0.904 1.000 8.963 167 PHE A CA 1
ATOM 1311 C C . PHE A 1 167 ? -10.592 -3.566 1.314 1.000 7.813 167 PHE A C 1
ATOM 1312 O O . PHE A 1 167 ? -10.399 -3.231 2.492 1.000 7.949 167 PHE A O 1
ATOM 1320 N N . GLN A 1 168 ? -10.951 -2.707 0.399 1.000 8.277 168 GLN A N 1
ATOM 1321 C CA . GLN A 1 168 ? -11.155 -1.280 0.713 1.000 9.154 168 GLN A CA 1
ATOM 1322 C C . GLN A 1 168 ? -12.239 -1.138 1.797 1.000 8.701 168 GLN A C 1
ATOM 1323 O O . GLN A 1 168 ? -12.049 -0.385 2.779 1.000 8.118 168 GLN A O 1
ATOM 1329 N N . ASP A 1 169 ? -13.306 -1.916 1.707 1.000 8.454 169 ASP A N 1
ATOM 1330 C CA . ASP A 1 169 ? -14.373 -1.897 2.730 1.000 9.183 169 ASP A CA 1
ATOM 1331 C C . ASP A 1 169 ? -13.839 -2.384 4.087 1.000 9.038 169 ASP A C 1
ATOM 1332 O O . ASP A 1 169 ? -14.174 -1.791 5.121 1.000 9.545 169 ASP A O 1
ATOM 1337 N N . ARG A 1 170 ? -13.025 -3.420 4.101 1.000 8.464 170 ARG A N 1
ATOM 1338 C CA . ARG A 1 170 ? -12.489 -3.951 5.364 1.000 9.339 170 ARG A CA 1
ATOM 1339 C C . ARG A 1 170 ? -11.581 -2.888 6.054 1.000 7.814 170 ARG A C 1
ATOM 1340 O O . ARG A 1 170 ? -11.685 -2.680 7.286 1.000 8.326 170 ARG A O 1
ATOM 1348 N N . ILE A 1 171 ? -10.810 -2.138 5.285 1.000 7.233 171 ILE A N 1
ATOM 1349 C CA . ILE A 1 171 ? -9.969 -1.083 5.857 1.000 6.787 171 ILE A CA 1
ATOM 1350 C C . ILE A 1 171 ? -10.857 0.044 6.359 1.000 7.487 171 ILE A C 1
ATOM 1351 O O . ILE A 1 171 ? -10.595 0.570 7.466 1.000 7.384 171 ILE A O 1
ATOM 1356 N N . ALA A 1 172 ? -11.843 0.444 5.587 1.000 7.833 172 ALA A N 1
ATOM 1357 C CA . ALA A 1 172 ? -12.739 1.574 5.965 1.000 8.431 172 ALA A CA 1
ATOM 1358 C C . ALA A 1 172 ? -13.556 1.223 7.207 1.000 8.488 172 ALA A C 1
ATOM 1359 O O . ALA A 1 172 ? -13.861 2.141 8.025 1.000 8.967 172 ALA A O 1
ATOM 1361 N N . SER A 1 173 ? -13.904 -0.041 7.368 1.000 8.054 173 SER A N 1
ATOM 1362 C CA . SER A 1 173 ? -14.980 -0.441 8.294 1.000 8.924 173 SER A CA 1
ATOM 1363 C C . SER A 1 173 ? -14.417 -0.989 9.604 1.000 7.759 173 SER A C 1
ATOM 1364 O O . SER A 1 173 ? -15.214 -1.185 10.537 1.000 9.818 173 SER A O 1
ATOM 1367 N N . LYS A 1 174 ? -13.107 -1.248 9.723 1.000 7.687 174 LYS A N 1
ATOM 1368 C CA . LYS A 1 174 ? -12.565 -1.901 10.938 1.000 8.435 174 LYS A CA 1
ATOM 1369 C C . LYS A 1 174 ? -12.913 -1.059 12.179 1.000 7.968 174 LYS A C 1
ATOM 1370 O O . LYS A 1 174 ? -13.247 -1.631 13.218 1.000 10.798 174 LYS A O 1
ATOM 1376 N N . LEU A 1 175 ? -12.734 0.239 12.045 1.000 7.691 175 LEU A N 1
ATOM 1377 C CA . LEU A 1 175 ? -12.960 1.239 13.095 1.000 7.460 175 LEU A CA 1
ATOM 1378 C C . LEU A 1 175 ? -13.774 2.401 12.506 1.000 8.197 175 LEU A C 1
ATOM 1379 O O . LEU A 1 175 ? -13.975 2.442 11.298 1.000 8.247 175 LEU A O 1
ATOM 1384 N N . SER A 1 176 ? -14.187 3.331 13.355 1.000 8.214 176 SER A N 1
ATOM 1385 C CA . SER A 1 176 ? -14.882 4.544 12.904 1.000 7.704 176 SER A CA 1
ATOM 1386 C C . SER A 1 176 ? -14.282 5.791 13.556 1.000 7.802 176 SER A C 1
ATOM 1387 O O . SER A 1 176 ? -13.484 5.693 14.572 1.000 6.603 176 SER A O 1
ATOM 1390 N N . GLY A 1 177 ? -14.648 6.960 13.056 1.000 7.651 177 GLY A N 1
ATOM 1391 C CA . GLY A 1 177 ? -14.289 8.228 13.680 1.000 7.593 177 GLY A CA 1
ATOM 1392 C C . GLY A 1 177 ? -12.819 8.355 14.041 1.000 7.271 177 GLY A C 1
ATOM 1393 O O . GLY A 1 177 ? -11.958 8.089 13.174 1.000 7.968 177 GLY A O 1
ATOM 1394 N N . ASP A 1 178 ? -12.528 8.953 15.177 1.000 8.205 178 ASP A N 1
ATOM 1395 C CA . ASP A 1 178 ? -11.142 9.293 15.534 1.000 8.247 178 ASP A CA 1
ATOM 1396 C C . ASP A 1 178 ? -10.349 7.990 15.824 1.000 7.895 178 ASP A C 1
ATOM 1397 O O . ASP A 1 178 ? -9.147 8.032 15.702 1.000 7.324 178 ASP A O 1
ATOM 1402 N N . ASP A 1 179 ? -10.974 6.859 16.115 1.000 7.693 179 ASP A N 1
ATOM 1403 C CA . ASP A 1 179 ? -10.268 5.576 16.230 1.000 7.724 179 ASP A CA 1
ATOM 1404 C C . ASP A 1 179 ? -9.735 5.194 14.854 1.000 6.586 179 ASP A C 1
ATOM 1405 O O . ASP A 1 179 ? -8.522 4.827 14.740 1.000 6.246 179 ASP A O 1
ATOM 1410 N N . ALA A 1 180 ? -10.563 5.253 13.826 1.000 5.930 180 ALA A N 1
ATOM 1411 C CA . ALA A 1 180 ? -10.159 4.971 12.442 1.000 6.379 180 ALA A CA 1
ATOM 1412 C C . ALA A 1 180 ? -9.119 5.978 11.963 1.000 6.074 180 ALA A C 1
ATOM 1413 O O . ALA A 1 180 ? -8.156 5.585 11.266 1.000 5.398 180 ALA A O 1
ATOM 1415 N N . ALA A 1 181 ? -9.201 7.242 12.404 1.000 6.457 181 ALA A N 1
ATOM 1416 C CA . ALA A 1 181 ? -8.187 8.238 12.079 1.000 6.162 181 ALA A CA 1
ATOM 1417 C C . ALA A 1 181 ? -6.836 7.801 12.637 1.000 6.255 181 ALA A C 1
ATOM 1418 O O . ALA A 1 181 ? -5.834 7.898 11.898 1.000 5.483 181 ALA A O 1
ATOM 1420 N N . GLN A 1 182 ? -6.776 7.334 13.880 1.000 5.067 182 GLN A N 1
ATOM 1421 C CA . GLN A 1 182 ? -5.470 6.871 14.445 1.000 5.387 182 GLN A CA 1
ATOM 1422 C C . GLN A 1 182 ? -4.934 5.677 13.632 1.000 5.365 182 GLN A C 1
ATOM 1423 O O . GLN A 1 182 ? -3.708 5.597 13.379 1.000 5.340 182 GLN A O 1
ATOM 1429 N N . PHE A 1 183 ? -5.760 4.744 13.287 1.000 5.426 183 PHE A N 1
ATOM 1430 C CA . PHE A 1 183 ? -5.417 3.572 12.467 1.000 5.422 183 PHE A CA 1
ATOM 1431 C C . PHE A 1 183 ? -4.758 4.049 11.163 1.000 5.474 183 PHE A C 1
ATOM 1432 O O . PHE A 1 183 ? -3.651 3.597 10.788 1.000 6.039 183 PHE A O 1
ATOM 1440 N N . ARG A 1 184 ? -5.405 4.984 10.452 1.000 6.039 184 ARG A N 1
ATOM 1441 C CA . ARG A 1 184 ? -4.851 5.496 9.179 1.000 5.953 184 ARG A CA 1
ATOM 1442 C C . ARG A 1 184 ? -3.558 6.268 9.428 1.000 5.561 184 ARG A C 1
ATOM 1443 O O . ARG A 1 184 ? -2.618 6.128 8.621 1.000 5.565 184 ARG A O 1
ATOM 1451 N N . ARG A 1 185 ? -3.465 7.051 10.512 1.000 5.537 185 ARG A N 1
ATOM 1452 C CA . ARG A 1 185 ? -2.194 7.751 10.812 1.000 5.832 185 ARG A CA 1
ATOM 1453 C C . ARG A 1 185 ? -1.084 6.734 10.989 1.000 5.255 185 ARG A C 1
ATOM 1454 O O . ARG A 1 185 ? 0.031 6.947 10.436 1.000 5.353 185 ARG A O 1
ATOM 1462 N N . CYS A 1 186 ? -1.319 5.643 11.660 1.000 5.165 186 CYS A N 1
ATOM 1463 C CA . CYS A 1 186 ? -0.259 4.679 11.948 1.000 6.205 186 CYS A CA 1
ATOM 1464 C C . CYS A 1 186 ? 0.141 3.951 10.675 1.000 5.240 186 CYS A C 1
ATOM 1465 O O . CYS A 1 186 ? 1.356 3.652 10.531 1.000 5.691 186 CYS A O 1
ATOM 1468 N N . ILE A 1 187 ? -0.756 3.628 9.770 1.000 5.229 187 ILE A N 1
ATOM 1469 C CA . ILE A 1 187 ? -0.404 3.101 8.455 1.000 5.310 187 ILE A CA 1
ATOM 1470 C C . ILE A 1 187 ? 0.503 4.116 7.766 1.000 4.956 187 ILE A C 1
ATOM 1471 O O . ILE A 1 187 ? 1.591 3.712 7.223 1.000 5.863 187 ILE A O 1
ATOM 1476 N N . ARG A 1 188 ? 0.136 5.363 7.754 1.000 4.828 188 ARG A N 1
ATOM 1477 C CA . ARG A 1 188 ? 0.998 6.394 7.102 1.000 5.130 188 ARG A CA 1
ATOM 1478 C C . ARG A 1 188 ? 2.367 6.465 7.762 1.000 4.830 188 ARG A C 1
ATOM 1479 O O . ARG A 1 188 ? 3.375 6.579 7.085 1.000 5.095 188 ARG A O 1
ATOM 1487 N N . TYR A 1 189 ? 2.443 6.463 9.084 1.000 4.728 189 TYR A N 1
ATOM 1488 C CA . TYR A 1 189 ? 3.773 6.535 9.756 1.000 5.226 189 TYR A CA 1
ATOM 1489 C C . TYR A 1 189 ? 4.657 5.416 9.248 1.000 5.575 189 TYR A C 1
ATOM 1490 O O . TYR A 1 189 ? 5.854 5.648 8.955 1.000 6.150 189 TYR A O 1
ATOM 1499 N N . LEU A 1 190 ? 4.127 4.204 9.120 1.000 5.689 190 LEU A N 1
ATOM 1500 C CA . LEU A 1 190 ? 4.963 3.063 8.729 1.000 6.276 190 LEU A CA 1
ATOM 1501 C C . LEU A 1 190 ? 5.342 3.205 7.266 1.000 5.53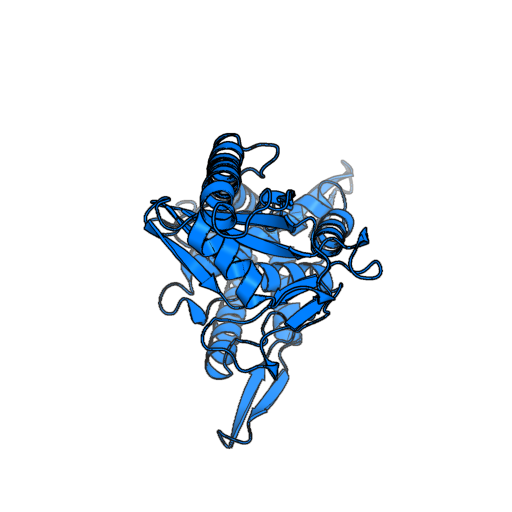2 190 LEU A C 1
ATOM 1502 O O . LEU A 1 190 ? 6.409 2.750 6.877 1.000 5.762 190 LEU A O 1
ATOM 1507 N N . LYS A 1 191 ? 4.540 3.836 6.448 1.000 5.653 191 LYS A N 1
ATOM 1508 C CA . LYS A 1 191 ? 4.887 4.031 5.024 1.000 6.044 191 LYS A CA 1
ATOM 1509 C C . LYS A 1 191 ? 6.031 5.051 4.912 1.000 6.324 191 LYS A C 1
ATOM 1510 O O . LYS A 1 191 ? 6.911 4.856 4.049 1.000 6.090 191 LYS A O 1
ATOM 1516 N N . ARG A 1 192 ? 6.061 6.094 5.737 1.000 6.004 192 ARG A N 1
ATOM 1517 C CA . ARG A 1 192 ? 7.194 7.037 5.685 1.000 5.938 192 ARG A CA 1
ATOM 1518 C C . ARG A 1 192 ? 8.451 6.366 6.232 1.000 6.682 192 ARG A C 1
ATOM 1519 O O . ARG A 1 192 ? 9.528 6.513 5.634 1.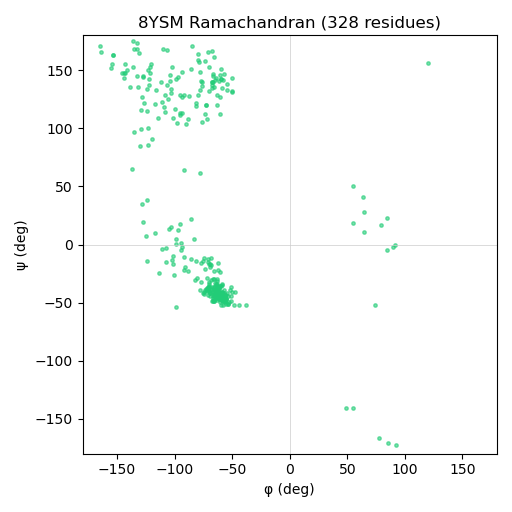000 6.324 192 ARG A O 1
ATOM 1527 N N . TRP A 1 193 ? 8.333 5.580 7.287 1.000 5.347 193 TRP A N 1
ATOM 1528 C CA . TRP A 1 193 ? 9.453 4.748 7.783 1.000 5.556 193 TRP A CA 1
ATOM 1529 C C . TRP A 1 193 ? 9.974 3.838 6.676 1.000 5.598 193 TRP A C 1
ATOM 1530 O O . TRP A 1 193 ? 11.198 3.768 6.456 1.000 5.831 193 TRP A O 1
ATOM 1541 N N . ARG A 1 194 ? 9.098 3.195 5.948 1.000 6.073 194 ARG A N 1
ATOM 1542 C CA . ARG A 1 194 ? 9.458 2.337 4.806 1.000 7.320 194 ARG A CA 1
ATOM 1543 C C . ARG A 1 194 ? 10.232 3.150 3.782 1.000 7.011 194 ARG A C 1
ATOM 1544 O O . ARG A 1 194 ? 11.323 2.720 3.351 1.000 7.308 194 ARG A O 1
ATOM 1552 N N . ASP A 1 195 ? 9.744 4.321 3.410 1.000 7.280 195 ASP A N 1
ATOM 1553 C CA . ASP A 1 195 ? 10.387 5.103 2.339 1.000 7.678 195 ASP A CA 1
ATOM 1554 C C . ASP A 1 195 ? 11.736 5.646 2.828 1.000 7.557 195 ASP A C 1
ATOM 1555 O O . ASP A 1 195 ? 12.666 5.726 2.025 1.000 10.134 195 ASP A O 1
ATOM 1560 N N . PHE A 1 196 ? 11.885 5.968 4.125 1.000 7.436 196 PHE A N 1
ATOM 1561 C CA . PHE A 1 196 ? 13.120 6.541 4.656 1.000 7.573 196 PHE A CA 1
ATOM 1562 C C . PHE A 1 196 ? 14.175 5.452 4.848 1.000 7.272 196 PHE A C 1
ATOM 1563 O O . PHE A 1 196 ? 15.384 5.680 4.586 1.000 9.633 196 PHE A O 1
ATOM 1571 N N . ARG A 1 197 ? 13.796 4.264 5.297 1.000 6.537 197 ARG A N 1
ATOM 1572 C CA . ARG A 1 197 ? 14.779 3.255 5.721 1.000 8.325 197 ARG A CA 1
ATOM 1573 C C . ARG A 1 197 ? 14.887 2.099 4.729 1.000 8.149 197 ARG A C 1
ATOM 1574 O O . ARG A 1 197 ? 15.752 1.239 4.980 1.000 9.844 197 ARG A O 1
ATOM 1582 N N . PHE A 1 198 ? 14.106 2.040 3.661 1.000 7.614 198 PHE A N 1
ATOM 1583 C CA . PHE A 1 198 ? 14.220 0.960 2.653 1.000 9.014 198 PHE A CA 1
ATOM 1584 C C . PHE A 1 198 ? 14.448 1.567 1.291 1.000 14.822 198 PHE A C 1
ATOM 1585 O O . PHE A 1 198 ? 14.068 0.941 0.342 1.000 23.001 198 PHE A O 1
ATOM 1593 N N . SER A 1 199 ? 15.253 2.637 1.239 1.000 23.657 199 SER A N 1
ATOM 1594 C CA . SER A 1 199 ? 15.613 3.413 0.008 1.000 27.762 199 SER A CA 1
ATOM 1595 C C . SER A 1 199 ? 16.858 2.836 -0.715 1.000 28.605 199 SER A C 1
ATOM 1596 O O . SER A 1 199 ? 16.989 3.106 -1.915 1.000 30.286 199 SER A O 1
ATOM 1599 N N . SER A 1 200 ? 17.735 2.091 -0.023 1.000 27.284 200 SER A N 1
ATOM 1600 C CA . SER A 1 200 ? 18.926 1.402 -0.632 1.000 26.231 200 SER A CA 1
ATOM 1601 C C . SER A 1 200 ? 18.463 0.347 -1.630 1.000 27.401 200 SER A C 1
ATOM 1602 O O . SER A 1 200 ? 19.139 0.165 -2.721 1.000 28.775 200 SER A O 1
ATOM 1605 N N . ASP A 1 201 ? 17.483 -0.439 -1.199 1.000 26.500 201 ASP A N 1
ATOM 1606 C CA . ASP A 1 201 ? 17.022 -1.655 -1.883 1.000 26.155 201 ASP A CA 1
ATOM 1607 C C . ASP A 1 201 ? 15.495 -1.589 -2.005 1.000 27.568 201 ASP A C 1
ATOM 1608 O O . ASP A 1 201 ? 14.824 -2.163 -1.150 1.000 27.404 201 ASP A O 1
ATOM 1613 N N . GLY A 1 202 ? 14.987 -0.922 -3.042 1.000 30.531 202 GLY A N 1
ATOM 1614 C CA . GLY A 1 202 ? 13.548 -0.883 -3.398 1.000 29.022 202 GLY A CA 1
ATOM 1615 C C . GLY A 1 202 ? 12.821 -2.217 -3.181 1.000 29.049 202 GLY A C 1
ATOM 1616 O O . GLY A 1 202 ? 11.744 -2.207 -2.540 1.000 21.060 202 GLY A O 1
ATOM 1617 N N . ASN A 1 203 ? 13.322 -3.336 -3.720 1.000 31.921 203 ASN A N 1
ATOM 1618 C CA . ASN A 1 203 ? 12.521 -4.609 -3.782 1.000 34.289 203 ASN A CA 1
ATOM 1619 C C . ASN A 1 203 ? 12.446 -5.282 -2.384 1.000 29.595 203 ASN A C 1
ATOM 1620 O O . ASN A 1 203 ? 11.641 -6.197 -2.194 1.000 32.987 203 ASN A O 1
ATOM 1625 N N . ALA A 1 204 ? 13.285 -4.844 -1.467 1.000 23.597 204 ALA A N 1
ATOM 1626 C CA . ALA A 1 204 ? 13.301 -5.221 -0.040 1.000 19.028 204 ALA A CA 1
ATOM 1627 C C . ALA A 1 204 ? 12.205 -4.513 0.760 1.000 16.390 204 ALA A C 1
ATOM 1628 O O . ALA A 1 204 ? 12.076 -4.786 1.935 1.000 14.994 204 ALA A O 1
ATOM 1630 N N . ALA A 1 205 ? 11.598 -3.455 0.229 1.000 13.064 205 ALA A N 1
ATOM 1631 C CA . ALA A 1 205 ? 10.692 -2.610 1.034 1.000 11.396 205 ALA A CA 1
ATOM 1632 C C . ALA A 1 205 ? 9.366 -3.344 1.200 1.000 12.780 205 ALA A C 1
ATOM 1633 O O . ALA A 1 205 ? 8.812 -3.884 0.247 1.000 14.509 205 ALA A O 1
ATOM 1635 N N . PRO A 1 206 ? 8.812 -3.333 2.407 1.000 12.373 206 PRO A N 1
ATOM 1636 C CA . PRO A 1 206 ? 7.478 -3.872 2.640 1.000 13.683 206 PRO A CA 1
ATOM 1637 C C . PRO A 1 206 ? 6.414 -3.128 1.809 1.000 14.015 206 PRO A C 1
ATOM 1638 O O . PRO A 1 206 ? 6.383 -1.912 1.831 1.000 15.825 206 PRO A O 1
ATOM 1642 N N . LEU A 1 207 ? 5.627 -3.831 1.054 1.000 12.020 207 LEU A N 1
ATOM 1643 C CA . LEU A 1 207 ? 4.594 -3.228 0.207 1.000 12.587 207 LEU A CA 1
ATOM 1644 C C . LEU A 1 207 ? 3.617 -2.467 1.102 1.000 12.370 207 LEU A C 1
ATOM 1645 O O . LEU A 1 207 ? 3.295 -2.967 2.154 1.000 12.804 207 LEU A O 1
ATOM 1650 N N . GLY A 1 208 ? 3.080 -1.363 0.605 1.000 12.885 208 GLY A N 1
ATOM 1651 C CA . GLY A 1 208 ? 2.025 -0.626 1.287 1.000 12.651 208 GLY A CA 1
ATOM 1652 C C . GLY A 1 208 ? 0.852 -1.525 1.626 1.000 11.981 208 GLY A C 1
ATOM 1653 O O . GLY A 1 208 ? 0.297 -1.382 2.713 1.000 11.926 208 GLY A O 1
ATOM 1654 N N . ILE A 1 209 ? 0.413 -2.376 0.715 1.000 12.245 209 ILE A N 1
ATOM 1655 C CA . ILE A 1 209 ? -0.734 -3.279 0.987 1.000 12.633 209 ILE A CA 1
ATOM 1656 C C . ILE A 1 209 ? -0.387 -4.192 2.167 1.000 11.438 209 ILE A C 1
ATOM 1657 O O . ILE A 1 209 ? -1.292 -4.558 2.934 1.000 11.929 209 ILE A O 1
ATOM 1662 N N . GLY A 1 210 ? 0.854 -4.604 2.293 1.000 9.957 210 GLY A N 1
ATOM 1663 C CA . GLY A 1 210 ? 1.254 -5.503 3.399 1.000 9.138 210 GLY A CA 1
ATOM 1664 C C . GLY A 1 210 ? 1.211 -4.783 4.734 1.000 8.967 210 GLY A C 1
ATOM 1665 O O . GLY A 1 210 ? 0.716 -5.321 5.712 1.000 9.462 210 GLY A O 1
ATOM 1666 N N . LEU A 1 211 ? 1.682 -3.547 4.772 1.000 8.555 211 LEU A N 1
ATOM 1667 C CA . LEU A 1 211 ? 1.623 -2.761 6.015 1.000 7.783 211 LEU A CA 1
ATOM 1668 C C . LEU A 1 211 ? 0.154 -2.516 6.404 1.000 6.729 211 LEU A C 1
ATOM 1669 O O . LEU A 1 211 ? -0.173 -2.483 7.565 1.000 7.446 211 LEU A O 1
ATOM 1674 N N . THR A 1 212 ? -0.676 -2.265 5.406 1.000 7.218 212 THR A N 1
ATOM 1675 C CA . THR A 1 212 ? -2.104 -1.986 5.592 1.000 6.438 212 THR A CA 1
ATOM 1676 C C . THR A 1 212 ? -2.817 -3.256 6.102 1.000 7.220 212 THR A C 1
ATOM 1677 O O . THR A 1 212 ? -3.598 -3.154 7.049 1.000 6.866 212 THR A O 1
ATOM 1681 N N . ALA A 1 213 ? -2.570 -4.374 5.459 1.000 7.319 213 ALA A N 1
ATOM 1682 C CA . ALA A 1 213 ? -3.157 -5.665 5.882 1.000 7.350 213 ALA A CA 1
ATOM 1683 C C . ALA A 1 213 ? -2.651 -6.009 7.291 1.000 6.910 213 ALA A C 1
ATOM 1684 O O . ALA A 1 213 ? -3.436 -6.445 8.152 1.000 7.270 213 ALA A O 1
ATOM 1686 N N . ALA A 1 214 ? -1.392 -5.718 7.601 1.000 6.664 214 ALA A N 1
ATOM 1687 C CA . ALA A 1 214 ? -0.860 -5.965 8.958 1.000 7.126 214 ALA A CA 1
ATOM 1688 C C . ALA A 1 214 ? -1.621 -5.144 9.976 1.000 7.954 214 ALA A C 1
ATOM 1689 O O . ALA A 1 214 ? -1.992 -5.614 11.006 1.000 8.115 214 ALA A O 1
ATOM 1691 N N . ALA A 1 215 ? -1.890 -3.873 9.667 1.000 6.959 215 ALA A N 1
ATOM 1692 C CA . ALA A 1 215 ? -2.692 -3.026 10.536 1.000 6.701 215 ALA A CA 1
ATOM 1693 C C . ALA A 1 215 ? -4.114 -3.548 10.654 1.000 6.475 215 ALA A C 1
ATOM 1694 O O . ALA A 1 215 ? -4.651 -3.576 11.730 1.000 7.097 215 ALA A O 1
ATOM 1696 N N . TYR A 1 216 ? -4.688 -4.024 9.574 1.000 6.127 216 TYR A N 1
ATOM 1697 C CA . TYR A 1 216 ? -6.044 -4.625 9.651 1.000 7.175 216 TYR A CA 1
ATOM 1698 C C . TYR A 1 216 ? -6.070 -5.779 10.678 1.000 7.846 216 TYR A C 1
ATOM 1699 O O . TYR A 1 216 ? -7.022 -5.860 11.496 1.000 8.258 216 TYR A O 1
ATOM 1708 N N . TRP A 1 217 ? -5.065 -6.638 10.677 1.000 8.197 217 TRP A N 1
ATOM 1709 C CA . TRP A 1 217 ? -5.048 -7.788 11.630 1.000 9.034 217 TRP A CA 1
ATOM 1710 C C . TRP A 1 217 ? -4.717 -7.317 13.050 1.000 9.355 217 TRP A C 1
ATOM 1711 O O . TRP A 1 217 ? -5.330 -7.824 14.014 1.000 11.308 217 TRP A O 1
ATOM 1722 N N . TRP A 1 218 ? -3.779 -6.389 13.216 1.000 7.956 218 TRP A N 1
ATOM 1723 C CA . TRP A 1 218 ? -3.069 -6.253 14.495 1.000 8.988 218 TRP A CA 1
ATOM 1724 C C . TRP A 1 218 ? -3.145 -4.881 15.115 1.000 9.368 218 TRP A C 1
ATOM 1725 O O . TRP A 1 218 ? -2.772 -4.786 16.271 1.000 11.005 218 TRP A O 1
ATOM 1736 N N . PHE A 1 219 ? -3.565 -3.820 14.418 1.000 8.271 219 PHE A N 1
ATOM 1737 C CA . PHE A 1 219 ? -3.613 -2.509 15.043 1.000 8.336 219 PHE A CA 1
ATOM 1738 C C . PHE A 1 219 ? -4.634 -2.483 16.178 1.000 8.098 219 PHE A C 1
ATOM 1739 O O . PHE A 1 219 ? -5.734 -3.065 16.046 1.000 10.298 219 PHE A O 1
ATOM 1747 N N . GLN A 1 220 ? -4.295 -1.787 17.248 1.000 7.648 220 GLN A N 1
ATOM 1748 C CA . GLN A 1 220 ? -5.207 -1.486 18.383 1.000 9.821 220 GLN A CA 1
ATOM 1749 C C . GLN A 1 220 ? -5.114 -0.006 18.704 1.000 8.149 220 GLN A C 1
ATOM 1750 O O . GLN A 1 220 ? -4.041 0.537 18.845 1.000 8.861 220 GLN A O 1
ATOM 1756 N N . VAL A 1 221 ? -6.235 0.637 18.907 1.000 8.139 221 VAL A N 1
ATOM 1757 C CA . VAL A 1 221 ? -6.304 2.029 19.345 1.000 8.735 221 VAL A CA 1
ATOM 1758 C C . VAL A 1 221 ? -5.561 2.196 20.645 1.000 8.271 221 VAL A C 1
ATOM 1759 O O . VAL A 1 221 ? -5.674 1.305 21.549 1.000 10.224 221 VAL A O 1
ATOM 1763 N N . SER A 1 222 ? -4.966 3.334 20.825 1.000 8.366 222 SER A N 1
ATOM 1764 C CA . SER A 1 222 ? -4.466 3.774 22.162 1.000 8.623 222 SER A CA 1
ATOM 1765 C C . SER A 1 222 ? -4.986 5.165 22.414 1.000 9.004 222 SER A C 1
ATOM 1766 O O . SER A 1 222 ? -4.556 6.097 21.736 1.000 9.569 222 SER A O 1
ATOM 1769 N N . LYS A 1 223 ? -5.831 5.302 23.447 1.000 10.087 223 LYS A N 1
ATOM 1770 C CA . LYS A 1 223 ? -6.413 6.601 23.814 1.000 12.690 223 LYS A CA 1
ATOM 1771 C C . LYS A 1 223 ? -6.742 6.584 25.304 1.000 14.788 223 LYS A C 1
ATOM 1772 O O . LYS A 1 223 ? -6.800 5.495 25.885 1.000 17.343 223 LYS A O 1
ATOM 1778 N N . ARG A 1 224 ? -6.951 7.753 25.867 1.000 17.676 224 ARG A N 1
ATOM 1779 C CA . ARG A 1 224 ? -7.374 7.904 27.281 1.000 21.383 224 ARG A CA 1
ATOM 1780 C C . ARG A 1 224 ? -8.522 8.879 27.361 1.000 21.489 224 ARG A C 1
ATOM 1781 O O . ARG A 1 224 ? -8.461 9.894 26.642 1.000 19.459 224 ARG A O 1
ATOM 1789 N N . THR A 1 225 ? -9.466 8.629 28.302 1.000 26.840 225 THR A N 1
ATOM 1790 C CA . THR A 1 225 ? -10.628 9.515 28.592 1.000 27.730 225 THR A CA 1
ATOM 1791 C C . THR A 1 225 ? -10.410 10.167 29.945 1.000 26.241 225 THR A C 1
ATOM 1792 O O . THR A 1 225 ? -10.212 9.431 30.925 1.000 28.143 225 THR A O 1
ATOM 1796 N N . ASP A 1 226 ? -10.320 11.487 29.959 1.000 26.469 226 ASP A N 1
ATOM 1797 C CA . ASP A 1 226 ? -10.052 12.296 31.173 1.000 26.234 226 ASP A CA 1
ATOM 1798 C C . ASP A 1 226 ? -11.193 12.101 32.147 1.000 27.765 226 ASP A C 1
ATOM 1799 O O . ASP A 1 226 ? -12.357 12.312 31.792 1.000 27.063 226 ASP A O 1
ATOM 1804 N N . PRO A 1 227 ? -10.904 11.764 33.418 1.000 27.126 227 PRO A N 1
ATOM 1805 C CA . PRO A 1 227 ? -11.967 11.416 34.363 1.000 29.181 227 PRO A CA 1
ATOM 1806 C C . PRO A 1 227 ? -12.838 12.609 34.813 1.000 31.315 227 PRO A C 1
ATOM 1807 O O . PRO A 1 227 ? -13.883 12.356 35.395 1.000 35.774 227 PRO A O 1
ATOM 1811 N N . VAL A 1 228 ? -12.415 13.851 34.530 1.000 30.239 228 VAL A N 1
ATOM 1812 C CA . VAL A 1 228 ? -13.146 15.100 34.904 1.000 33.478 228 VAL A CA 1
ATOM 1813 C C . VAL A 1 228 ? -13.937 15.610 33.685 1.000 34.000 228 VAL A C 1
ATOM 1814 O O . VAL A 1 228 ? -15.159 15.831 33.836 1.000 36.395 228 VAL A O 1
ATOM 1818 N N . SER A 1 229 ? -13.264 15.808 32.537 1.000 33.447 229 SER A N 1
ATOM 1819 C CA . SER A 1 229 ? -13.805 16.463 31.309 1.000 30.958 229 SER A CA 1
ATOM 1820 C C . SER A 1 229 ? -14.422 15.425 30.371 1.000 31.750 229 SER A C 1
ATOM 1821 O O . SER A 1 229 ? -15.205 15.824 29.496 1.000 34.861 229 SER A O 1
ATOM 1824 N N . GLN A 1 230 ? -14.065 14.154 30.549 1.000 31.094 230 GLN A N 1
ATOM 1825 C CA . GLN A 1 230 ? -14.278 13.056 29.572 1.000 39.026 230 GLN A CA 1
ATOM 1826 C C . GLN A 1 230 ? -13.657 13.428 28.203 1.000 31.226 230 GLN A C 1
ATOM 1827 O O . GLN A 1 230 ? -14.049 12.785 27.203 1.000 39.193 230 GLN A O 1
ATOM 1833 N N . ASN A 1 231 ? -12.734 14.406 28.151 1.000 28.851 231 ASN A N 1
ATOM 1834 C CA . ASN A 1 231 ? -11.967 14.759 26.915 1.000 27.639 231 ASN A CA 1
ATOM 1835 C C . ASN A 1 231 ? -11.050 13.581 26.541 1.000 22.785 231 ASN A C 1
ATOM 1836 O O . ASN A 1 231 ? -10.476 12.926 27.453 1.000 23.875 231 ASN A O 1
ATOM 1841 N N . VAL A 1 232 ? -11.021 13.242 25.251 1.000 19.487 232 VAL A N 1
ATOM 1842 C CA . VAL A 1 232 ? -10.271 12.065 24.765 1.000 18.081 232 VAL A CA 1
ATOM 1843 C C . VAL A 1 232 ? -8.999 12.566 24.115 1.000 15.173 232 VAL A C 1
ATOM 1844 O O 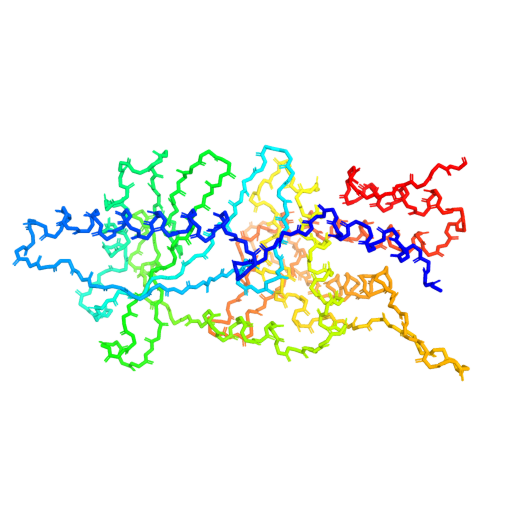. VAL A 1 232 ? -9.052 13.506 23.285 1.000 17.649 232 VAL A O 1
ATOM 1848 N N . THR A 1 233 ? -7.918 11.928 24.455 1.000 14.106 233 THR A N 1
ATOM 1849 C CA . THR A 1 233 ? -6.581 12.163 23.871 1.000 15.634 233 THR A CA 1
ATOM 1850 C C . THR A 1 233 ? -6.101 10.830 23.286 1.000 12.790 233 THR A C 1
ATOM 1851 O O . THR A 1 233 ? -6.282 9.782 23.912 1.000 14.481 233 THR A O 1
ATOM 1855 N N . TYR A 1 234 ? -5.428 10.893 22.174 1.000 10.994 234 TYR A N 1
ATOM 1856 C CA . TYR A 1 234 ? -4.844 9.689 21.546 1.000 8.858 234 TYR A CA 1
ATOM 1857 C C . TYR A 1 234 ? -3.351 9.630 21.831 1.000 7.947 234 TYR A C 1
ATOM 1858 O O . TYR A 1 234 ? -2.694 10.671 22.026 1.000 8.933 234 TYR A O 1
ATOM 1867 N N . ASP A 1 235 ? -2.851 8.419 21.842 1.000 7.918 235 ASP A N 1
ATOM 1868 C CA . ASP A 1 235 ? -1.409 8.139 22.068 1.000 8.305 235 ASP A CA 1
ATOM 1869 C C . ASP A 1 235 ? -0.862 7.352 20.898 1.000 7.806 235 ASP A C 1
ATOM 1870 O O . ASP A 1 235 ? -0.827 6.150 20.930 1.000 7.670 235 ASP A O 1
ATOM 1875 N N . ASP A 1 236 ? -0.452 8.057 19.878 1.000 7.456 236 ASP A N 1
ATOM 1876 C CA . ASP A 1 236 ? 0.031 7.422 18.643 1.000 6.643 236 ASP A CA 1
ATOM 1877 C C . ASP A 1 236 ? 1.348 6.695 18.904 1.000 6.994 236 ASP A C 1
ATOM 1878 O O . ASP A 1 236 ? 1.546 5.611 18.360 1.000 6.572 236 ASP A O 1
ATOM 1883 N N . ARG A 1 237 ? 2.223 7.245 19.769 1.000 6.994 237 ARG A N 1
ATOM 1884 C CA . ARG A 1 237 ? 3.489 6.549 20.061 1.000 7.303 237 ARG A CA 1
ATOM 1885 C C . ARG A 1 237 ? 3.184 5.167 20.651 1.000 8.273 237 ARG A C 1
ATOM 1886 O O . ARG A 1 237 ? 3.765 4.180 20.244 1.000 7.883 237 ARG A O 1
ATOM 1894 N N . ASP A 1 238 ? 2.285 5.101 21.624 1.000 7.772 238 ASP A N 1
ATOM 1895 C CA . ASP A 1 238 ? 1.885 3.817 22.255 1.000 8.694 238 ASP A CA 1
ATOM 1896 C C . ASP A 1 238 ? 1.213 2.917 21.214 1.000 8.229 238 ASP A C 1
ATOM 1897 O O . ASP A 1 238 ? 1.446 1.721 21.188 1.000 7.969 238 ASP A O 1
ATOM 1902 N N . ALA A 1 239 ? 0.280 3.453 20.415 1.000 8.185 239 ALA A N 1
ATOM 1903 C CA . ALA A 1 239 ? -0.436 2.613 19.425 1.000 8.930 239 ALA A CA 1
ATOM 1904 C C . ALA A 1 239 ? 0.601 2.007 18.485 1.000 7.572 239 ALA A C 1
ATOM 1905 O O . ALA A 1 239 ? 0.534 0.816 18.173 1.000 7.656 239 ALA A O 1
ATOM 1907 N N . LEU A 1 240 ? 1.572 2.778 18.079 1.000 8.188 240 LEU A N 1
ATOM 1908 C CA . LEU A 1 240 ? 2.597 2.249 17.158 1.000 8.530 240 LEU A CA 1
ATOM 1909 C C . LEU A 1 240 ? 3.473 1.222 17.868 1.000 8.144 240 LEU A C 1
ATOM 1910 O O . LEU A 1 240 ? 3.785 0.211 17.288 1.000 8.287 240 LEU A O 1
ATOM 1915 N N . GLU A 1 241 ? 3.851 1.491 19.099 1.000 8.129 241 GLU A N 1
ATOM 1916 C CA . GLU A 1 241 ? 4.658 0.524 19.861 1.000 8.869 241 GLU A CA 1
ATOM 1917 C C . GLU A 1 241 ? 3.932 -0.820 19.890 1.000 8.890 241 GLU A C 1
ATOM 1918 O O . GLU A 1 241 ? 4.552 -1.864 19.638 1.000 8.913 241 GLU A O 1
ATOM 1924 N N . GLN A 1 242 ? 2.661 -0.819 20.283 1.000 8.576 242 GLN A N 1
ATOM 1925 C CA . GLN A 1 242 ? 1.933 -2.099 20.434 1.000 9.426 242 GLN A CA 1
ATOM 1926 C C . GLN A 1 242 ? 1.825 -2.804 19.081 1.000 8.480 242 GLN A C 1
ATOM 1927 O O . GLN A 1 242 ? 1.937 -4.055 19.014 1.000 8.852 242 GLN A O 1
ATOM 1933 N N . PHE A 1 243 ? 1.533 -2.058 18.014 1.000 7.977 243 PHE A N 1
ATOM 1934 C CA . PHE A 1 243 ? 1.361 -2.619 16.667 1.000 7.797 243 PHE A CA 1
ATOM 1935 C C . PHE A 1 243 ? 2.686 -3.203 16.163 1.000 6.768 243 PHE A C 1
ATOM 1936 O O . PHE A 1 243 ? 2.725 -4.302 15.697 1.000 7.642 243 PHE A O 1
ATOM 1944 N N . VAL A 1 244 ? 3.753 -2.447 16.279 1.000 7.003 244 VAL A N 1
ATOM 1945 C CA . VAL A 1 244 ? 5.095 -2.902 15.874 1.000 6.894 244 VAL A CA 1
ATOM 1946 C C . VAL A 1 244 ? 5.472 -4.149 16.693 1.000 7.404 244 VAL A C 1
ATOM 1947 O O . VAL A 1 244 ? 5.941 -5.135 16.092 1.000 7.722 244 VAL A O 1
ATOM 1951 N N . GLN A 1 245 ? 5.245 -4.124 17.998 1.000 7.982 245 GLN A N 1
ATOM 1952 C CA . GLN A 1 245 ? 5.584 -5.319 18.807 1.000 8.408 245 GLN A CA 1
ATOM 1953 C C . GLN A 1 245 ? 4.751 -6.520 18.341 1.000 8.955 245 GLN A C 1
ATOM 1954 O O . GLN A 1 245 ? 5.303 -7.672 18.185 1.000 9.126 245 GLN A O 1
ATOM 1960 N N . THR A 1 246 ? 3.474 -6.326 18.044 1.000 8.092 246 THR A N 1
ATOM 1961 C CA . THR A 1 246 ? 2.620 -7.423 17.599 1.000 8.843 246 THR A CA 1
ATOM 1962 C C . THR A 1 246 ? 3.147 -7.957 16.259 1.000 9.717 246 THR A C 1
ATOM 1963 O O . THR A 1 246 ? 3.202 -9.180 16.054 1.000 8.771 246 THR A O 1
ATOM 1967 N N . MET A 1 247 ? 3.509 -7.092 15.323 1.000 7.860 247 MET A N 1
ATOM 1968 C CA . MET A 1 247 ? 4.109 -7.556 14.057 1.000 8.208 247 MET A CA 1
ATOM 1969 C C . MET A 1 247 ? 5.356 -8.405 14.365 1.000 8.097 247 MET A C 1
ATOM 1970 O O . MET A 1 247 ? 5.490 -9.485 13.768 1.000 9.140 247 MET A O 1
ATOM 1975 N N . LEU A 1 248 ? 6.240 -7.914 15.194 1.000 8.238 248 LEU A N 1
ATOM 1976 C CA . LEU A 1 248 ? 7.494 -8.638 15.505 1.000 8.827 248 LEU A CA 1
ATOM 1977 C C . LEU A 1 248 ? 7.131 -10.018 16.070 1.000 9.820 248 LEU A C 1
ATOM 1978 O O . LEU A 1 248 ? 7.749 -11.037 15.621 1.000 11.178 248 LEU A O 1
ATOM 1983 N N . ASP A 1 249 ? 6.135 -10.056 16.943 1.000 8.803 249 ASP A N 1
ATOM 1984 C CA . ASP A 1 249 ? 5.718 -11.343 17.569 1.000 10.512 249 ASP A CA 1
ATOM 1985 C C . ASP A 1 249 ? 5.247 -12.335 16.509 1.000 11.914 249 ASP A C 1
ATOM 1986 O O . ASP A 1 249 ? 5.253 -13.590 16.803 1.000 14.025 249 ASP A O 1
ATOM 1991 N N . ASN A 1 250 ? 4.807 -11.901 15.335 1.000 9.913 250 ASN A N 1
ATOM 1992 C CA . ASN A 1 250 ? 4.256 -12.808 14.320 1.000 10.491 250 ASN A CA 1
ATOM 1993 C C . ASN A 1 250 ? 5.325 -13.272 13.308 1.000 10.285 250 ASN A C 1
ATOM 1994 O O . ASN A 1 250 ? 4.981 -14.006 12.378 1.000 13.161 250 ASN A O 1
ATOM 1999 N N . PHE A 1 251 ? 6.572 -12.796 13.410 1.000 10.807 251 PHE A N 1
ATOM 2000 C CA . PHE A 1 251 ? 7.665 -13.354 12.585 1.000 10.845 251 PHE A CA 1
ATOM 2001 C C . PHE A 1 251 ? 7.885 -14.798 13.050 1.000 13.536 251 PHE A C 1
ATOM 2002 O O . PHE A 1 251 ? 7.808 -15.054 14.257 1.000 15.784 251 PHE A O 1
ATOM 2010 N N . HIS A 1 252 ? 8.107 -15.688 12.129 1.000 12.846 252 HIS A N 1
ATOM 2011 C CA . HIS A 1 252 ? 8.305 -17.141 12.391 1.000 14.397 252 HIS A CA 1
ATOM 2012 C C . HIS A 1 252 ? 9.592 -17.565 11.687 1.000 12.609 252 HIS A C 1
ATOM 2013 O O . HIS A 1 252 ? 9.709 -17.365 10.509 1.000 11.637 252 HIS A O 1
ATOM 2020 N N . ASP A 1 253 ? 10.507 -18.179 12.413 1.000 14.735 253 ASP A N 1
ATOM 2021 C CA . ASP A 1 253 ? 11.719 -18.767 11.811 1.000 14.689 253 ASP A CA 1
ATOM 2022 C C . ASP A 1 253 ? 11.310 -19.884 10.865 1.000 14.524 253 ASP A C 1
ATOM 2023 O O . ASP A 1 253 ? 10.627 -20.807 11.291 1.000 17.054 253 ASP A O 1
ATOM 2028 N N . THR A 1 254 ? 11.662 -19.740 9.614 1.000 12.007 254 THR A N 1
ATOM 2029 C CA . THR A 1 254 ? 11.197 -20.578 8.511 1.000 10.803 254 THR A CA 1
ATOM 2030 C C . THR A 1 254 ? 12.395 -21.179 7.801 1.000 10.951 254 THR A C 1
ATOM 2031 O O . THR A 1 254 ? 13.209 -20.444 7.214 1.000 10.827 254 THR A O 1
ATOM 2035 N N . TRP A 1 255 ? 12.533 -22.499 7.849 1.000 10.609 255 TRP A N 1
ATOM 2036 C CA . TRP A 1 255 ? 13.663 -23.188 7.206 1.000 10.679 255 TRP A CA 1
ATOM 2037 C C . TRP A 1 255 ? 13.559 -23.077 5.710 1.000 9.967 255 TRP A C 1
ATOM 2038 O O . TRP A 1 255 ? 12.480 -23.344 5.156 1.000 12.821 255 TRP A O 1
ATOM 2049 N N . ASP A 1 256 ? 14.674 -22.813 5.063 1.000 10.324 256 ASP A N 1
ATOM 2050 C CA . ASP A 1 256 ? 14.846 -22.826 3.615 1.000 10.412 256 ASP A CA 1
ATOM 2051 C C . ASP A 1 256 ? 15.809 -23.950 3.231 1.000 12.246 256 ASP A C 1
ATOM 2052 O O . ASP A 1 256 ? 16.964 -23.896 3.606 1.000 13.027 256 ASP A O 1
ATOM 2057 N N . SER A 1 257 ? 15.285 -24.993 2.628 1.000 13.727 257 SER A N 1
ATOM 2058 C CA . SER A 1 257 ? 16.084 -26.178 2.244 1.000 12.801 257 SER A CA 1
ATOM 2059 C C . SER A 1 257 ? 17.167 -25.827 1.213 1.000 15.910 257 SER A C 1
ATOM 2060 O O . SER A 1 257 ? 18.255 -26.431 1.299 1.000 18.011 257 SER A O 1
ATOM 2063 N N . LYS A 1 258 ? 16.887 -24.909 0.284 1.000 17.963 258 LYS A N 1
ATOM 2064 C CA . LYS A 1 258 ? 17.889 -24.512 -0.758 1.000 20.561 258 LYS A CA 1
ATOM 2065 C C . LYS A 1 258 ? 19.113 -23.911 -0.045 1.000 20.070 258 LYS A C 1
ATOM 2066 O O . LYS A 1 258 ? 20.226 -24.348 -0.327 1.000 20.008 258 LYS A O 1
ATOM 2072 N N . ASP A 1 259 ? 18.915 -23.018 0.937 1.000 18.287 259 ASP A N 1
ATOM 2073 C CA . ASP A 1 259 ? 20.019 -22.318 1.631 1.000 15.058 259 ASP A CA 1
ATOM 2074 C C . ASP A 1 259 ? 20.498 -23.045 2.897 1.000 14.778 259 ASP A C 1
ATOM 2075 O O . ASP A 1 259 ? 21.480 -22.628 3.504 1.000 16.710 259 ASP A O 1
ATOM 2080 N N . GLN A 1 260 ? 19.768 -24.061 3.367 1.000 14.232 260 GLN A N 1
ATOM 2081 C CA . GLN A 1 260 ? 20.152 -24.803 4.570 1.000 13.096 260 GLN A CA 1
ATOM 2082 C C . GLN A 1 260 ? 20.328 -23.836 5.744 1.000 11.863 260 GLN A C 1
ATOM 2083 O O . GLN A 1 260 ? 21.226 -23.967 6.574 1.000 13.838 260 GLN A O 1
ATOM 2089 N N . ARG A 1 261 ? 19.304 -22.994 5.929 1.000 11.665 261 ARG A N 1
ATOM 2090 C CA . ARG A 1 261 ? 19.217 -22.111 7.088 1.000 12.168 261 ARG A CA 1
ATOM 2091 C C . ARG A 1 261 ? 17.783 -21.585 7.207 1.000 9.212 261 ARG A C 1
ATOM 2092 O O . ARG A 1 261 ? 16.986 -21.807 6.250 1.000 9.976 261 ARG A O 1
ATOM 2100 N N . SER A 1 262 ? 17.500 -21.020 8.358 1.000 11.070 262 SER A N 1
ATOM 2101 C CA . SER A 1 262 ? 16.209 -20.383 8.676 1.000 10.531 262 SER A CA 1
ATOM 2102 C C . SER A 1 262 ? 16.323 -18.906 8.356 1.000 11.281 262 SER A C 1
ATOM 2103 O O . SER A 1 262 ? 17.381 -18.295 8.606 1.000 11.426 262 SER A O 1
ATOM 2106 N N . TYR A 1 263 ? 15.193 -18.353 7.965 1.000 9.967 263 TYR A N 1
ATOM 2107 C CA . TYR A 1 263 ? 14.978 -16.878 7.866 1.000 10.245 263 TYR A CA 1
ATOM 2108 C C . TYR A 1 263 ? 13.734 -16.542 8.648 1.000 11.757 263 TYR A C 1
ATOM 2109 O O . TYR A 1 263 ? 12.764 -17.282 8.604 1.000 11.005 263 TYR A O 1
ATOM 2118 N N . PRO A 1 264 ? 13.679 -15.395 9.322 1.000 10.745 264 PRO A N 1
ATOM 2119 C CA . PRO A 1 264 ? 12.483 -14.989 10.041 1.000 11.583 264 PRO A CA 1
ATOM 2120 C C . PRO A 1 264 ? 11.499 -14.380 9.067 1.000 13.511 264 PRO A C 1
ATOM 2121 O O . PRO A 1 264 ? 11.818 -13.302 8.569 1.000 15.226 264 PRO A O 1
ATOM 2125 N N . ARG A 1 265 ? 10.297 -14.921 8.966 1.000 9.972 265 ARG A N 1
ATOM 2126 C CA . ARG A 1 265 ? 9.322 -14.488 7.944 1.000 10.534 265 ARG A CA 1
ATOM 2127 C C . ARG A 1 265 ? 8.023 -14.048 8.608 1.000 10.317 265 ARG A C 1
ATOM 2128 O O . ARG A 1 265 ? 7.480 -14.711 9.520 1.000 10.836 265 ARG A O 1
ATOM 2136 N N . LEU A 1 266 ? 7.543 -12.918 8.162 1.000 9.152 266 LEU A N 1
ATOM 2137 C CA . LEU A 1 266 ? 6.207 -12.426 8.517 1.000 9.312 266 LEU A CA 1
ATOM 2138 C C . LEU A 1 266 ? 5.240 -12.731 7.384 1.000 9.705 266 LEU A C 1
ATOM 2139 O O . LEU A 1 266 ? 5.450 -12.252 6.251 1.000 9.610 266 LEU A O 1
ATOM 2144 N N . THR A 1 267 ? 4.238 -13.573 7.661 1.000 9.156 267 THR A N 1
ATOM 2145 C CA . THR A 1 267 ? 3.154 -13.872 6.739 1.000 10.674 267 THR A CA 1
ATOM 2146 C C . THR A 1 267 ? 1.986 -12.938 7.052 1.000 9.519 267 THR A C 1
ATOM 2147 O O . THR A 1 267 ? 1.571 -12.884 8.244 1.000 12.874 267 THR A O 1
ATOM 2151 N N . VAL A 1 268 ? 1.498 -12.230 6.053 1.000 11.383 268 VAL A N 1
ATOM 2152 C CA . VAL A 1 268 ? 0.301 -11.359 6.221 1.000 11.364 268 VAL A CA 1
ATOM 2153 C C . VAL A 1 268 ? -0.673 -11.695 5.104 1.000 11.484 268 VAL A C 1
ATOM 2154 O O . VAL A 1 268 ? -0.470 -11.249 3.969 1.000 11.040 268 VAL A O 1
ATOM 2158 N N . GLU A 1 269 ? -1.668 -12.502 5.424 1.000 12.855 269 GLU A N 1
ATOM 2159 C CA . GLU A 1 269 ? -2.680 -12.907 4.434 1.000 14.244 269 GLU A CA 1
ATOM 2160 C C . GLU A 1 269 ? -3.655 -11.756 4.212 1.000 11.670 269 GLU A C 1
ATOM 2161 O O . GLU A 1 269 ? -4.085 -11.155 5.193 1.000 13.024 269 GLU A O 1
ATOM 2167 N N . LEU A 1 270 ? -4.043 -11.541 2.979 1.000 11.160 270 LEU A N 1
ATOM 2168 C CA . LEU A 1 270 ? -5.163 -10.621 2.687 1.000 12.365 270 LEU A CA 1
ATOM 2169 C C . LEU A 1 270 ? -6.366 -11.186 3.402 1.000 11.010 270 LEU A C 1
ATOM 2170 O O . LEU A 1 270 ? -6.607 -12.395 3.384 1.000 12.479 270 LEU A O 1
ATOM 2175 N N . PRO A 1 271 ? -7.243 -10.340 3.967 1.000 10.192 271 PRO A N 1
ATOM 2176 C CA . PRO A 1 271 ? -8.493 -10.803 4.568 1.000 10.951 271 PRO A CA 1
ATOM 2177 C C . PRO A 1 271 ? -9.643 -11.025 3.584 1.000 11.351 271 PRO A C 1
ATOM 2178 O O . PRO A 1 271 ? -10.720 -11.301 4.058 1.000 12.252 271 PRO A O 1
ATOM 2182 N N . VAL A 1 272 ? -9.398 -10.873 2.299 1.000 10.916 272 VAL A N 1
ATOM 2183 C CA . VAL A 1 272 ? -10.398 -11.115 1.205 1.000 11.228 272 VAL A CA 1
ATOM 2184 C C . VAL A 1 272 ? -9.708 -11.877 0.094 1.000 12.267 272 VAL A C 1
ATOM 2185 O O . VAL A 1 272 ? -8.447 -11.986 0.129 1.000 11.759 272 VAL A O 1
ATOM 2189 N N . GLN A 1 273 ? -10.430 -12.285 -0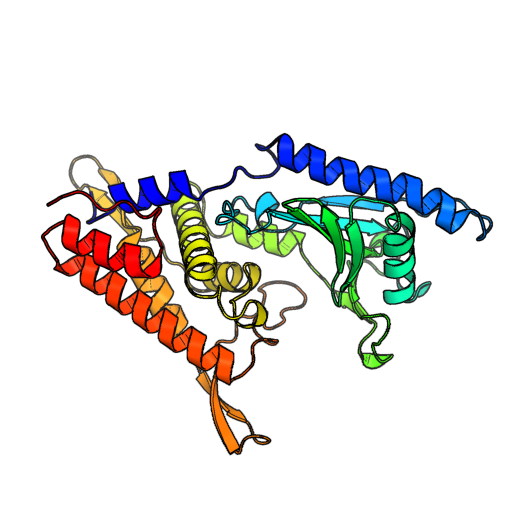.933 1.000 12.849 273 GLN A N 1
ATOM 2190 C CA . GLN A 1 273 ? -9.833 -12.987 -2.093 1.000 14.277 273 GLN A CA 1
ATOM 2191 C C . GLN A 1 273 ? -8.722 -12.152 -2.665 1.000 13.427 273 GLN A C 1
ATOM 2192 O O . GLN A 1 273 ? -8.866 -10.946 -2.835 1.000 14.718 273 GLN A O 1
ATOM 2198 N N . PRO A 1 274 ? -7.563 -12.756 -3.043 1.000 14.599 274 PRO A N 1
ATOM 2199 C CA . PRO A 1 274 ? -7.370 -14.205 -3.014 1.000 14.841 274 PRO A CA 1
ATOM 2200 C C . PRO A 1 274 ? -6.691 -14.797 -1.771 1.000 16.421 274 PRO A C 1
ATOM 2201 O O . PRO A 1 274 ? -6.246 -15.968 -1.797 1.000 17.658 274 PRO A O 1
ATOM 2205 N N . TYR A 1 275 ? -6.650 -14.036 -0.673 1.000 12.469 275 TYR A N 1
ATOM 2206 C CA . TYR A 1 275 ? -6.195 -14.512 0.651 1.000 13.501 275 TYR A CA 1
ATOM 2207 C C . TYR A 1 275 ? -4.715 -14.899 0.589 1.000 13.262 275 TYR A C 1
ATOM 2208 O O . TYR A 1 275 ? -4.320 -15.703 1.368 1.000 16.707 275 TYR A O 1
ATOM 2217 N N . ASN A 1 276 ? -3.960 -14.277 -0.300 1.000 13.743 276 ASN A N 1
ATOM 2218 C CA . ASN A 1 276 ? -2.521 -14.564 -0.441 1.000 12.676 276 ASN A CA 1
ATOM 2219 C C . ASN A 1 276 ? -1.741 -13.846 0.653 1.000 12.251 276 ASN A C 1
ATOM 2220 O O . ASN A 1 276 ? -2.175 -12.794 1.125 1.000 12.742 276 ASN A O 1
ATOM 2225 N N . ASP A 1 277 ? -0.559 -14.359 0.947 1.000 11.626 277 ASP A N 1
ATOM 2226 C CA . ASP A 1 277 ? 0.467 -13.682 1.787 1.000 11.187 277 ASP A CA 1
ATOM 2227 C C . ASP A 1 277 ? 1.068 -12.511 0.997 1.000 11.811 277 ASP A C 1
ATOM 2228 O O . ASP A 1 277 ? 1.764 -12.733 0.004 1.000 11.359 277 ASP A O 1
ATOM 2233 N N . VAL A 1 278 ? 0.767 -11.267 1.341 1.000 13.447 278 VAL A N 1
ATOM 2234 C CA . VAL A 1 278 ? 1.157 -10.165 0.465 1.000 14.651 278 VAL A CA 1
ATOM 2235 C C . VAL A 1 278 ? 2.657 -9.930 0.585 1.000 14.084 278 VAL A C 1
ATOM 2236 O O . VAL A 1 278 ? 3.184 -9.232 -0.256 1.000 17.324 278 VAL A O 1
ATOM 2240 N N . PHE A 1 279 ? 3.322 -10.541 1.578 1.000 12.629 279 PHE A N 1
ATOM 2241 C CA . PHE A 1 279 ? 4.798 -10.432 1.747 1.000 13.168 279 PHE A CA 1
ATOM 2242 C C . PHE A 1 279 ? 5.515 -11.631 1.132 1.000 13.585 279 PHE A C 1
ATOM 2243 O O . PHE A 1 279 ? 6.748 -11.697 1.277 1.000 12.576 279 PHE A O 1
ATOM 2251 N N . GLU A 1 280 ? 4.840 -12.450 0.334 1.000 14.336 280 GLU A N 1
ATOM 2252 C CA . GLU A 1 280 ? 5.427 -13.709 -0.185 1.000 16.540 280 GLU A CA 1
ATOM 2253 C C . GLU A 1 280 ? 6.640 -13.430 -1.086 1.000 15.972 280 GLU A C 1
ATOM 2254 O O . GLU A 1 280 ? 7.516 -14.306 -1.117 1.000 19.083 280 GLU A O 1
ATOM 2260 N N . LYS A 1 281 ? 6.706 -12.304 -1.780 1.000 16.336 281 LYS A N 1
ATOM 2261 C CA . LYS A 1 281 ? 7.801 -12.058 -2.766 1.000 18.361 281 LYS A CA 1
ATOM 2262 C C . LYS A 1 281 ? 9.066 -11.571 -2.037 1.000 16.142 281 LYS A C 1
ATOM 2263 O O . LYS A 1 281 ? 10.160 -11.591 -2.676 1.000 16.473 281 LYS A O 1
ATOM 2269 N N . MET A 1 282 ? 8.971 -11.164 -0.765 1.000 12.712 282 MET A N 1
ATOM 2270 C CA . MET A 1 282 ? 10.165 -10.707 -0.034 1.000 13.536 282 MET A CA 1
ATOM 2271 C C . MET A 1 282 ? 11.042 -11.930 0.223 1.000 11.870 282 MET A C 1
ATOM 2272 O O . MET A 1 282 ? 10.521 -12.993 0.595 1.000 13.068 282 MET A O 1
ATOM 2277 N N . THR A 1 283 ? 12.342 -11.827 -0.074 1.000 11.119 283 THR A N 1
ATOM 2278 C CA . THR A 1 283 ? 13.265 -12.941 0.173 1.000 10.021 283 THR A CA 1
ATOM 2279 C C . THR A 1 283 ? 13.500 -13.138 1.683 1.000 9.653 283 THR A C 1
ATOM 2280 O O . THR A 1 283 ? 13.207 -12.248 2.494 1.000 8.884 283 THR A O 1
ATOM 2284 N N . GLY A 1 284 ? 14.073 -14.282 2.079 1.000 9.905 284 GLY A N 1
ATOM 2285 C CA . GLY A 1 284 ? 14.457 -14.514 3.471 1.000 9.246 284 GLY A CA 1
ATOM 2286 C C . GLY A 1 284 ? 15.400 -13.405 3.987 1.000 7.679 284 GLY A C 1
ATOM 2287 O O . GLY A 1 284 ? 15.275 -13.001 5.150 1.000 7.765 284 GLY A O 1
ATOM 2288 N N . MET A 1 285 ? 16.416 -13.069 3.201 1.000 9.454 285 MET A N 1
ATOM 2289 C CA . MET A 1 285 ? 17.408 -12.078 3.636 1.000 9.255 285 MET A CA 1
ATOM 2290 C C . MET A 1 285 ? 16.718 -10.714 3.767 1.000 8.802 285 MET A C 1
ATOM 2291 O O . MET A 1 285 ? 16.960 -10.028 4.761 1.000 8.691 285 MET A O 1
ATOM 2296 N N . GLN A 1 286 ? 15.793 -10.416 2.902 1.000 9.217 286 GLN A N 1
ATOM 2297 C CA . GLN A 1 286 ? 15.027 -9.143 2.990 1.000 8.510 286 GLN A CA 1
ATOM 2298 C C . GLN A 1 286 ? 14.105 -9.188 4.189 1.000 8.182 286 GLN A C 1
ATOM 2299 O O . GLN A 1 286 ? 14.005 -8.169 4.908 1.000 7.878 286 GLN A O 1
ATOM 2305 N N . MET A 1 287 ? 13.542 -10.332 4.495 1.000 7.183 287 MET A N 1
ATOM 2306 C CA . MET A 1 287 ? 12.753 -10.485 5.734 1.000 7.195 287 MET A CA 1
ATOM 2307 C C . MET A 1 287 ? 13.588 -10.270 6.975 1.000 6.778 287 MET A C 1
ATOM 2308 O O . MET A 1 287 ? 13.112 -9.713 7.989 1.000 8.079 287 MET A O 1
ATOM 2313 N N . GLU A 1 288 ? 14.808 -10.809 6.995 1.000 7.661 288 GLU A N 1
ATOM 2314 C CA . GLU A 1 288 ? 15.687 -10.653 8.139 1.000 8.573 288 GLU A CA 1
ATOM 2315 C C . GLU A 1 288 ? 15.975 -9.152 8.360 1.000 7.079 288 GLU A C 1
ATOM 2316 O O . GLU A 1 288 ? 15.963 -8.712 9.501 1.000 8.472 288 GLU A O 1
ATOM 2322 N N . SER A 1 289 ? 16.255 -8.435 7.283 1.000 8.184 289 SER A N 1
ATOM 2323 C CA . SER A 1 289 ? 16.546 -6.992 7.346 1.000 7.778 289 SER A CA 1
ATOM 2324 C C . SER A 1 289 ? 15.282 -6.218 7.824 1.000 8.273 289 SER A C 1
ATOM 2325 O O . SER A 1 289 ? 15.384 -5.336 8.707 1.000 8.400 289 SER A O 1
ATOM 2328 N N . PHE A 1 290 ? 14.145 -6.612 7.351 1.000 8.316 290 PHE A N 1
ATOM 2329 C CA . PHE A 1 290 ? 12.842 -6.013 7.732 1.000 7.193 290 PHE A CA 1
ATOM 2330 C C . PHE A 1 290 ? 12.616 -6.184 9.238 1.000 7.499 290 PHE A C 1
ATOM 2331 O O . PHE A 1 290 ? 12.352 -5.231 9.959 1.000 6.609 290 PHE A O 1
ATOM 2339 N N . LYS A 1 291 ? 12.805 -7.429 9.737 1.000 6.893 291 LYS A N 1
ATOM 2340 C CA . LYS A 1 291 ? 12.656 -7.685 11.167 1.000 7.392 291 LYS A CA 1
ATOM 2341 C C . LYS A 1 291 ? 13.622 -6.815 11.969 1.000 7.330 291 LYS A C 1
ATOM 2342 O O . LYS A 1 291 ? 13.226 -6.245 12.965 1.000 7.448 291 LYS A O 1
ATOM 2348 N N . SER A 1 292 ? 14.892 -6.754 11.565 1.000 8.041 292 SER A N 1
ATOM 2349 C CA . SER A 1 292 ? 15.910 -5.996 12.312 1.000 9.040 292 SER A CA 1
ATOM 2350 C C . SER A 1 292 ? 15.514 -4.516 12.388 1.000 8.342 292 SER A C 1
ATOM 2351 O O . SER A 1 292 ? 15.621 -3.905 13.443 1.000 9.081 292 SER A O 1
ATOM 2354 N N . LYS A 1 293 ? 15.080 -3.959 11.272 1.000 8.183 293 LYS A N 1
ATOM 2355 C CA . LYS A 1 293 ? 14.714 -2.543 11.220 1.000 8.699 293 LYS A CA 1
ATOM 2356 C C . LYS A 1 293 ? 13.414 -2.303 12.029 1.000 7.800 293 LYS A C 1
ATOM 2357 O O . LYS A 1 293 ? 13.297 -1.278 12.701 1.000 7.674 293 LYS A O 1
ATOM 2363 N N . LEU A 1 294 ? 12.490 -3.238 12.017 1.000 7.433 294 LEU A N 1
ATOM 2364 C CA . LEU A 1 294 ? 11.271 -3.116 12.808 1.000 8.385 294 LEU A CA 1
ATOM 2365 C C . LEU A 1 294 ? 11.614 -3.176 14.276 1.000 7.762 294 LEU A C 1
ATOM 2366 O O . LEU A 1 294 ? 11.078 -2.400 15.083 1.000 7.642 294 LEU A O 1
ATOM 2371 N N . GLN A 1 295 ? 12.538 -4.063 14.653 1.000 7.609 295 GLN A N 1
ATOM 2372 C CA . GLN A 1 295 ? 12.980 -4.109 16.047 1.000 8.576 295 GLN A CA 1
ATOM 2373 C C . GLN A 1 295 ? 13.639 -2.777 16.431 1.000 7.702 295 GLN A C 1
ATOM 2374 O O . GLN A 1 295 ? 13.428 -2.300 17.556 1.000 8.645 295 GLN A O 1
ATOM 2380 N N . ALA A 1 296 ? 14.487 -2.216 15.571 1.000 8.112 296 ALA A N 1
ATOM 2381 C CA . ALA A 1 296 ? 15.112 -0.935 15.891 1.000 7.799 296 ALA A CA 1
ATOM 2382 C C . ALA A 1 296 ? 14.046 0.167 16.058 1.000 7.427 296 ALA A C 1
ATOM 2383 O O . ALA A 1 296 ? 14.201 1.004 16.932 1.000 8.316 296 ALA A O 1
ATOM 2385 N N . LEU A 1 297 ? 12.999 0.146 15.258 1.000 7.313 297 LEU A N 1
ATOM 2386 C CA . LEU A 1 297 ? 11.906 1.121 15.401 1.000 7.562 297 LEU A CA 1
ATOM 2387 C C . LEU A 1 297 ? 11.181 0.899 16.737 1.000 7.436 297 LEU A C 1
ATOM 2388 O O . LEU A 1 297 ? 10.934 1.904 17.422 1.000 7.977 297 LEU A O 1
ATOM 2393 N N . LEU A 1 298 ? 10.901 -0.345 17.101 1.000 8.208 298 LEU A N 1
ATOM 2394 C CA . LEU A 1 298 ? 10.262 -0.628 18.416 1.000 9.211 298 LEU A CA 1
ATOM 2395 C C . LEU A 1 298 ? 11.132 -0.023 19.512 1.000 9.761 298 LEU A C 1
ATOM 2396 O O . LEU A 1 298 ? 10.604 0.625 20.418 1.000 8.925 298 LEU A O 1
ATOM 2401 N N . ASN A 1 299 ? 12.438 -0.267 19.472 1.000 10.848 299 ASN A N 1
ATOM 2402 C CA . ASN A 1 299 ? 13.324 0.197 20.548 1.000 12.509 299 ASN A CA 1
ATOM 2403 C C . ASN A 1 299 ? 13.293 1.729 20.603 1.000 11.377 299 ASN A C 1
ATOM 2404 O O . ASN A 1 299 ? 13.231 2.262 21.686 1.000 12.489 299 ASN A O 1
ATOM 2409 N N . ALA A 1 300 ? 13.210 2.428 19.468 1.000 9.801 300 ALA A N 1
ATOM 2410 C CA . ALA A 1 300 ? 13.125 3.901 19.427 1.000 9.513 300 ALA A CA 1
ATOM 2411 C C . ALA A 1 300 ? 11.762 4.366 19.996 1.000 10.055 300 ALA A C 1
ATOM 2412 O O . ALA A 1 300 ? 11.722 5.370 20.724 1.000 11.379 300 ALA A O 1
ATOM 2414 N N . LEU A 1 301 ? 10.686 3.668 19.704 1.000 8.132 301 LEU A N 1
ATOM 2415 C CA . LEU A 1 301 ? 9.364 4.027 20.253 1.000 9.089 301 LEU A CA 1
ATOM 2416 C C . LEU A 1 301 ? 9.405 3.917 21.775 1.000 9.260 301 LEU A C 1
ATOM 2417 O O . LEU A 1 301 ? 8.819 4.766 22.448 1.000 10.204 301 LEU A O 1
ATOM 2422 N N . LYS A 1 302 ? 10.068 2.882 22.304 1.000 10.734 302 LYS A N 1
ATOM 2423 C CA . LYS A 1 302 ? 10.159 2.727 23.790 1.000 13.021 302 LYS A CA 1
ATOM 2424 C C . LYS A 1 302 ? 11.058 3.834 24.342 1.000 14.067 302 LYS A C 1
ATOM 2425 O O . LYS A 1 302 ? 10.712 4.437 25.409 1.000 16.892 302 LYS A O 1
ATOM 2431 N N . THR A 1 303 ? 12.141 4.143 23.663 1.000 15.605 303 THR A N 1
ATOM 2432 C CA . THR A 1 303 ? 13.062 5.214 24.078 1.000 16.927 303 THR A CA 1
ATOM 2433 C C . THR A 1 303 ? 12.300 6.529 24.196 1.000 18.291 303 THR A C 1
ATOM 2434 O O . THR A 1 303 ? 12.556 7.277 25.153 1.000 19.788 303 THR A O 1
ATOM 2438 N N . ALA A 1 304 ? 11.363 6.805 23.287 1.000 16.140 304 ALA A N 1
ATOM 2439 C CA . ALA A 1 304 ? 10.615 8.077 23.228 1.000 16.235 304 ALA A CA 1
ATOM 2440 C C . ALA A 1 304 ? 9.629 8.201 24.400 1.000 17.687 304 ALA A C 1
ATOM 2441 O O . ALA A 1 304 ? 9.010 9.299 24.566 1.000 18.319 304 ALA A O 1
ATOM 2443 N N . LYS A 1 305 ? 9.328 7.109 25.062 1.000 16.142 305 LYS A N 1
ATOM 2444 C CA . LYS A 1 305 ? 8.500 7.127 26.279 1.000 19.617 305 LYS A CA 1
ATOM 2445 C C . LYS A 1 305 ? 9.374 7.536 27.485 1.000 23.397 305 LYS A C 1
ATOM 2446 O O . LYS A 1 305 ? 8.840 8.092 28.393 1.000 28.416 305 LYS A O 1
ATOM 2452 N N . SER A 1 306 ? 10.668 7.250 27.465 1.000 26.685 306 SER A N 1
ATOM 2453 C CA . SER A 1 306 ? 11.528 7.289 28.684 1.000 32.191 306 SER A CA 1
ATOM 2454 C C . SER A 1 306 ? 12.357 8.591 28.765 1.000 42.072 306 SER A C 1
ATOM 2455 O O . SER A 1 306 ? 12.720 8.965 29.905 1.000 35.578 306 SER A O 1
ATOM 2458 N N . ARG A 1 307 ? 12.671 9.242 27.620 1.000 39.369 307 ARG A N 1
ATOM 2459 C CA . ARG A 1 307 ? 13.748 10.275 27.500 1.000 44.043 307 ARG A CA 1
ATOM 2460 C C . ARG A 1 307 ? 13.499 11.459 28.442 1.000 46.705 307 ARG A C 1
ATOM 2461 O O . ARG A 1 307 ? 14.491 12.091 28.848 1.000 52.215 307 ARG A O 1
ATOM 2469 N N . LEU A 1 308 ? 12.246 11.828 28.671 1.000 48.105 308 LEU A N 1
ATOM 2470 C CA . LEU A 1 308 ? 11.878 12.995 29.512 1.000 54.408 308 LEU A CA 1
ATOM 2471 C C . LEU A 1 308 ? 12.178 14.293 28.754 1.000 50.784 308 LEU A C 1
ATOM 2472 O O . LEU A 1 308 ? 11.263 15.136 28.688 1.000 62.580 308 LEU A O 1
ATOM 2477 N N . GLU A 1 309 ? 13.405 14.472 28.230 1.000 36.235 309 GLU A N 1
ATOM 2478 C CA . GLU A 1 309 ? 13.745 15.653 27.392 1.000 28.024 309 GLU A CA 1
ATOM 2479 C C . GLU A 1 309 ? 13.088 15.486 26.016 1.000 22.278 309 GLU A C 1
ATOM 2480 O O . GLU A 1 309 ? 13.415 14.520 25.311 1.000 18.684 309 GLU A O 1
ATOM 2486 N N . LEU A 1 310 ? 12.112 16.322 25.708 1.000 18.681 310 LEU A N 1
ATOM 2487 C CA . LEU A 1 310 ? 11.298 16.189 24.469 1.000 16.831 310 LEU A CA 1
ATOM 2488 C C . LEU A 1 310 ? 12.216 16.149 23.237 1.000 17.000 310 LEU A C 1
ATOM 2489 O O . LEU A 1 310 ? 11.939 15.318 22.331 1.000 12.770 310 LEU A O 1
ATOM 2494 N N . HIS A 1 311 ? 13.254 16.969 23.167 1.000 16.215 311 HIS A N 1
ATOM 2495 C CA . HIS A 1 311 ? 14.231 16.982 22.058 1.000 16.126 311 HIS A CA 1
ATOM 2496 C C . HIS A 1 311 ? 14.784 15.566 21.854 1.000 15.610 311 HIS A C 1
ATOM 2497 O O . HIS A 1 311 ? 14.768 15.096 20.701 1.000 14.591 311 HIS A O 1
ATOM 2504 N N . ASP A 1 312 ? 15.225 14.913 22.933 1.000 14.938 312 ASP A N 1
ATOM 2505 C CA . ASP A 1 312 ? 15.871 13.580 22.895 1.000 17.746 312 ASP A CA 1
ATOM 2506 C C . ASP A 1 312 ? 14.840 12.534 22.411 1.000 15.252 312 ASP A C 1
ATOM 2507 O O . ASP A 1 312 ? 15.200 11.692 21.596 1.000 16.696 312 ASP A O 1
ATOM 2512 N N . ALA A 1 313 ? 13.612 12.575 22.909 1.000 14.345 313 ALA A N 1
ATOM 2513 C CA . ALA A 1 313 ? 12.557 11.631 22.535 1.000 12.198 313 ALA A CA 1
ATOM 2514 C C . ALA A 1 313 ? 12.301 11.771 21.035 1.000 11.531 313 ALA A C 1
ATOM 2515 O O . ALA A 1 313 ? 12.176 10.759 20.343 1.000 11.506 313 ALA A O 1
ATOM 2517 N N . CYS A 1 314 ? 12.176 12.990 20.544 1.000 10.779 314 CYS A N 1
ATOM 2518 C CA . CYS A 1 314 ? 11.816 13.244 19.138 1.000 10.587 314 CYS A CA 1
ATOM 2519 C C . CYS A 1 314 ? 12.985 12.894 18.214 1.000 11.490 314 CYS A C 1
ATOM 2520 O O . CYS A 1 314 ? 12.741 12.341 17.118 1.000 10.200 314 CYS A O 1
ATOM 2523 N N . LYS A 1 315 ? 14.209 13.187 18.608 1.000 12.238 315 LYS A N 1
ATOM 2524 C CA . LYS A 1 315 ? 15.399 12.825 17.836 1.000 12.680 315 LYS A CA 1
ATOM 2525 C C . LYS A 1 315 ? 15.450 11.295 17.657 1.000 11.200 315 LYS A C 1
ATOM 2526 O O . LYS A 1 315 ? 15.692 10.847 16.499 1.000 10.647 315 LYS A O 1
ATOM 2532 N N . ALA A 1 316 ? 15.159 10.536 18.677 1.000 11.967 316 ALA A N 1
ATOM 2533 C CA . ALA A 1 316 ? 15.161 9.052 18.621 1.000 11.833 316 ALA A CA 1
ATOM 2534 C C . ALA A 1 316 ? 14.200 8.639 17.524 1.000 11.143 316 ALA A C 1
ATOM 2535 O O . ALA A 1 316 ? 14.482 7.668 16.821 1.000 12.174 316 ALA A O 1
ATOM 2537 N N . LEU A 1 317 ? 13.051 9.294 17.425 1.000 9.446 317 LEU A N 1
ATOM 2538 C CA . LEU A 1 317 ? 12.028 8.928 16.436 1.000 8.921 317 LEU A CA 1
ATOM 2539 C C . LEU A 1 317 ? 12.452 9.400 15.059 1.000 7.437 317 LEU A C 1
ATOM 2540 O O . LEU A 1 317 ? 12.201 8.664 14.064 1.000 6.818 317 LEU A O 1
ATOM 2545 N N . ALA A 1 318 ? 13.018 10.619 14.911 1.000 7.416 318 ALA A N 1
ATOM 2546 C CA . ALA A 1 318 ? 13.440 11.131 13.596 1.000 8.205 318 ALA A CA 1
ATOM 2547 C C . ALA A 1 318 ? 14.545 10.240 12.990 1.000 7.765 318 ALA A C 1
ATOM 2548 O O . ALA A 1 318 ? 14.614 10.156 11.764 1.000 8.728 318 ALA A O 1
ATOM 2550 N N . ASP A 1 319 ? 15.254 9.500 13.798 1.000 8.597 319 ASP A N 1
ATOM 2551 C CA . ASP A 1 319 ? 16.289 8.565 13.275 1.000 9.378 319 ASP A CA 1
ATOM 2552 C C . ASP A 1 319 ? 15.650 7.414 12.523 1.000 8.225 319 ASP A C 1
ATOM 2553 O O . ASP A 1 319 ? 16.293 6.851 11.632 1.000 8.274 319 ASP A O 1
ATOM 2558 N N . HIS A 1 320 ? 14.352 7.189 12.721 1.000 6.895 320 HIS A N 1
ATOM 2559 C CA . HIS A 1 320 ? 13.604 6.128 11.964 1.000 7.171 320 HIS A CA 1
ATOM 2560 C C . HIS A 1 320 ? 12.552 6.663 11.028 1.000 7.337 320 HIS A C 1
ATOM 2561 O O . HIS A 1 320 ? 12.285 6.021 10.032 1.000 7.337 320 HIS A O 1
ATOM 2568 N N . PHE A 1 321 ? 12.013 7.848 11.260 1.000 6.979 321 PHE A N 1
ATOM 2569 C CA . PHE A 1 321 ? 10.949 8.447 10.418 1.000 8.185 321 PHE A CA 1
ATOM 2570 C C . PHE A 1 321 ? 11.476 9.504 9.474 1.000 8.730 321 PHE A C 1
ATOM 2571 O O . PHE A 1 321 ? 10.744 9.849 8.533 1.000 9.172 321 PHE A O 1
ATOM 2579 N N . GLY A 1 322 ? 12.692 9.967 9.653 1.000 8.575 322 GLY A N 1
ATOM 2580 C CA . GLY A 1 322 ? 13.354 10.910 8.739 1.000 9.461 322 GLY A CA 1
ATOM 2581 C C . GLY A 1 322 ? 13.165 12.380 9.102 1.000 9.740 322 GLY A C 1
ATOM 2582 O O . GLY A 1 322 ? 12.686 12.689 10.194 1.000 8.999 322 GLY A O 1
ATOM 2583 N N . SER A 1 323 ? 13.620 13.216 8.208 1.000 10.909 323 SER A N 1
ATOM 2584 C CA . SER A 1 323 ? 13.862 14.656 8.461 1.000 12.022 323 SER A CA 1
ATOM 2585 C C . SER A 1 323 ? 12.570 15.425 8.671 1.000 11.750 323 SER A C 1
ATOM 2586 O O . SER A 1 323 ? 12.670 16.573 9.073 1.000 12.135 323 SER A O 1
ATOM 2589 N N . GLU A 1 324 ? 11.396 14.860 8.385 1.000 9.187 324 GLU A N 1
ATOM 2590 C CA . GLU A 1 324 ? 10.111 15.588 8.559 1.000 8.336 324 GLU A CA 1
ATOM 2591 C C . GLU A 1 324 ? 9.510 15.276 9.903 1.000 8.501 324 GLU A C 1
ATOM 2592 O O . GLU A 1 324 ? 8.495 15.845 10.229 1.000 8.969 324 GLU A O 1
ATOM 2598 N N . PHE A 1 325 ? 10.085 14.379 10.686 1.000 7.491 325 PHE A N 1
ATOM 2599 C CA . PHE A 1 325 ? 9.652 14.196 12.071 1.000 7.369 325 PHE A CA 1
ATOM 2600 C C . PHE A 1 325 ? 10.123 15.369 12.910 1.000 8.466 325 PHE A C 1
ATOM 2601 O O . PHE A 1 325 ? 11.287 15.652 12.932 1.000 10.063 325 PHE A O 1
ATOM 2609 N N . PRO A 1 326 ? 9.216 16.130 13.534 1.000 9.259 326 PRO A N 1
ATOM 2610 C CA . PRO A 1 326 ? 9.628 17.363 14.206 1.000 9.874 326 PRO A CA 1
ATOM 2611 C C . PRO A 1 326 ? 10.498 17.056 15.414 1.000 11.645 326 PRO A C 1
ATOM 2612 O O . PRO A 1 326 ? 10.169 16.237 16.201 1.000 11.799 326 PRO A O 1
ATOM 2616 N N . VAL A 1 327 ? 11.606 17.790 15.562 1.000 12.014 327 VAL A N 1
ATOM 2617 C CA . VAL A 1 327 ? 12.499 17.656 16.713 1.000 12.865 327 VAL A CA 1
ATOM 2618 C C . VAL A 1 327 ? 12.612 19.014 17.366 1.000 15.100 327 VAL A C 1
ATOM 2619 O O . VAL A 1 327 ? 13.336 19.886 16.857 1.000 16.766 327 VAL A O 1
ATOM 2623 N N . PRO A 1 328 ? 11.880 19.265 18.468 1.000 16.842 328 PRO A N 1
ATOM 2624 C CA . PRO A 1 328 ? 12.033 20.550 19.158 1.000 18.853 328 PRO A CA 1
ATOM 2625 C C . PRO A 1 328 ? 13.477 20.747 19.635 1.000 19.975 328 PRO A C 1
ATOM 2626 O O . PRO A 1 328 ? 14.065 19.817 20.149 1.000 21.741 328 PRO A O 1
ATOM 2630 N N . GLU A 1 329 ? 13.974 21.981 19.553 1.000 30.965 329 GLU A N 1
ATOM 2631 C CA . GLU A 1 329 ? 15.290 22.394 20.118 1.000 34.351 329 GLU A CA 1
ATOM 2632 C C . GLU A 1 329 ? 15.295 22.190 21.640 1.000 33.583 329 GLU A C 1
ATOM 2633 O O . GLU A 1 329 ? 14.267 22.466 22.276 1.000 35.950 329 GLU A O 1
ATOM 2639 N N . LYS A 1 330 ? 16.416 21.724 22.198 1.000 39.100 330 LYS A N 1
ATOM 2640 C CA . LYS A 1 330 ? 16.662 21.681 23.670 1.000 47.867 330 LYS A CA 1
ATOM 2641 C C . LYS A 1 330 ? 17.164 23.057 24.133 1.000 48.034 330 LYS A C 1
ATOM 2642 O O . LYS A 1 330 ? 17.333 23.967 23.318 1.000 46.289 330 LYS A O 1
#

Nearest PDB structures (foldseek):
  7d4s-assembly1_A  TM=6.629E-01  e=4.666E-13  Enterobacter cloacae
  7d4j-assembly1_A  TM=6.670E-01  e=2.835E-12  Enterobacter cloacae
  7ljm-assembly2_B  TM=6.536E-01  e=2.119E-12  Salmonella enterica
  7d4u-assembly1_A  TM=6.519E-01  e=4.516E-12  Enterobacter cloacae
  7to3-assembly1_C  TM=6.554E-01  e=2.674E-12  Enterobacter cloacae

InterPro domains:
  IPR006116 2-5OAS/ClassI-CCAase, nucleotidyltransferase domain [cd05400] (26-167)
  IPR048445 Cyclic GMP-AMP synthase DncV-like, nucleotidyltransferase domain [PF21654] (58-133)